Protein AF-A0A952X109-F1 (afdb_monomer)

Structure (mmCIF, N/CA/C/O backbone):
data_AF-A0A952X109-F1
#
_entry.id   AF-A0A952X109-F1
#
loop_
_atom_site.group_PDB
_atom_site.id
_atom_site.type_symbol
_atom_site.label_atom_id
_atom_site.label_alt_id
_atom_site.label_comp_id
_atom_site.label_asym_id
_atom_site.label_entity_id
_atom_site.label_seq_id
_atom_site.pdbx_PDB_ins_code
_atom_site.Cartn_x
_atom_site.Cartn_y
_atom_site.Cartn_z
_atom_site.occupancy
_atom_site.B_iso_or_equiv
_atom_site.auth_seq_id
_atom_site.auth_comp_id
_atom_site.auth_asym_id
_atom_site.auth_atom_id
_atom_site.pdbx_PDB_model_num
ATOM 1 N N . MET A 1 1 ? 11.911 -20.157 2.466 1.00 41.91 1 MET A N 1
ATOM 2 C CA . MET A 1 1 ? 10.733 -19.851 1.626 1.00 41.91 1 MET A CA 1
ATOM 3 C C . MET A 1 1 ? 9.488 -19.998 2.485 1.00 41.91 1 MET A C 1
ATOM 5 O O . MET A 1 1 ? 9.133 -21.118 2.827 1.00 41.91 1 MET A O 1
ATOM 9 N N . GLY A 1 2 ? 8.907 -18.881 2.930 1.00 52.59 2 GLY A N 1
ATOM 10 C CA . GLY A 1 2 ? 7.639 -18.888 3.667 1.00 52.59 2 GLY A CA 1
ATOM 11 C C . GLY A 1 2 ? 6.471 -19.169 2.719 1.00 52.59 2 GLY A C 1
ATOM 12 O O . GLY A 1 2 ? 6.525 -18.782 1.553 1.00 52.59 2 GLY A O 1
ATOM 13 N N . GLY A 1 3 ? 5.452 -19.884 3.197 1.00 67.94 3 GLY A N 1
ATOM 14 C CA . GLY A 1 3 ? 4.232 -20.146 2.429 1.00 67.94 3 GLY A CA 1
ATOM 15 C C . GLY A 1 3 ? 3.462 -18.865 2.084 1.00 67.94 3 GLY A C 1
ATOM 16 O O . GLY A 1 3 ? 3.725 -17.796 2.632 1.00 67.94 3 GLY A O 1
ATOM 17 N N . LEU A 1 4 ? 2.496 -18.970 1.166 1.00 84.31 4 LEU A N 1
ATOM 18 C CA . LEU A 1 4 ? 1.631 -17.843 0.816 1.00 84.31 4 LEU A CA 1
ATOM 19 C C . LEU A 1 4 ? 0.774 -17.416 2.014 1.00 84.31 4 LEU A C 1
ATOM 21 O O . LEU A 1 4 ? -0.037 -18.197 2.505 1.00 84.31 4 LEU A O 1
ATOM 25 N N . VAL A 1 5 ? 0.870 -16.137 2.375 1.00 91.62 5 VAL A N 1
ATOM 26 C CA . VAL A 1 5 ? -0.037 -15.491 3.332 1.00 91.62 5 VAL A CA 1
ATOM 27 C C . VAL A 1 5 ? -1.480 -15.567 2.827 1.00 91.62 5 VAL A C 1
ATOM 29 O O . VAL A 1 5 ? -1.770 -15.135 1.701 1.00 91.62 5 VAL A O 1
ATOM 32 N N . SER A 1 6 ? -2.361 -16.111 3.662 1.00 90.69 6 SER A N 1
ATOM 33 C CA . SER A 1 6 ? -3.763 -16.417 3.373 1.00 90.69 6 SER A CA 1
ATOM 34 C C . SER A 1 6 ? -4.687 -15.904 4.482 1.00 90.69 6 SER A C 1
ATOM 36 O O . SER A 1 6 ? -4.236 -15.470 5.539 1.00 90.69 6 SER A O 1
ATOM 38 N N . ALA A 1 7 ? -6.001 -15.914 4.239 1.00 92.44 7 ALA A N 1
ATOM 39 C CA . ALA A 1 7 ? -6.974 -15.499 5.248 1.00 92.44 7 ALA A CA 1
ATOM 40 C C . ALA A 1 7 ? -6.890 -16.380 6.511 1.00 92.44 7 ALA A C 1
ATOM 42 O O . ALA A 1 7 ? -6.756 -17.597 6.416 1.00 92.44 7 ALA A O 1
ATOM 43 N N . GLY A 1 8 ? -6.982 -15.754 7.684 1.00 94.25 8 GLY A N 1
ATOM 44 C CA . GLY A 1 8 ? -6.840 -16.384 9.000 1.00 94.25 8 GLY A CA 1
ATOM 45 C C . GLY A 1 8 ? -5.416 -16.367 9.567 1.00 94.25 8 GLY A C 1
ATOM 46 O O . GLY A 1 8 ? -5.260 -16.436 10.795 1.00 94.25 8 GLY A O 1
ATOM 47 N N . ASP A 1 9 ? -4.399 -16.216 8.711 1.00 96.12 9 ASP A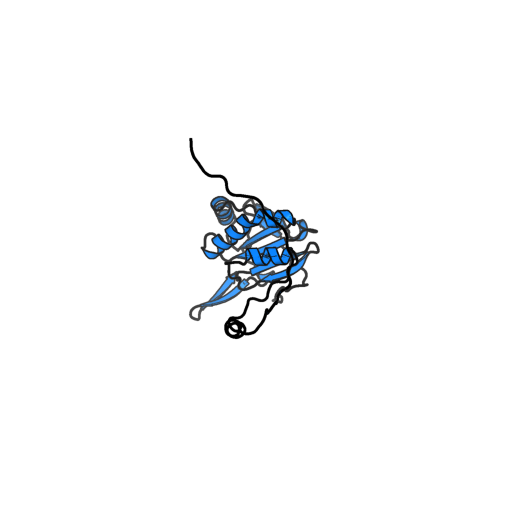 N 1
ATOM 48 C CA . ASP A 1 9 ? -2.996 -16.154 9.123 1.00 96.12 9 ASP A CA 1
ATOM 49 C C . ASP A 1 9 ? -2.705 -14.894 9.938 1.00 96.12 9 ASP A C 1
ATOM 51 O O . ASP A 1 9 ? -3.322 -13.840 9.756 1.00 96.12 9 ASP A O 1
ATOM 55 N N . LYS A 1 10 ? -1.698 -14.972 10.811 1.00 96.88 10 LYS A N 1
ATOM 56 C CA . LYS A 1 10 ? -1.122 -13.772 11.421 1.00 96.88 10 LYS A CA 1
ATOM 57 C C . LYS A 1 10 ? -0.423 -12.958 10.332 1.00 96.88 10 LYS A C 1
ATOM 59 O O . LYS A 1 10 ? 0.424 -13.491 9.617 1.00 96.88 10 LYS A O 1
ATOM 64 N N . ALA A 1 11 ? -0.747 -11.673 10.230 1.00 97.56 11 ALA A N 1
ATOM 65 C CA . ALA A 1 11 ? -0.108 -10.796 9.263 1.00 97.56 11 ALA A CA 1
ATOM 66 C C . ALA A 1 11 ? 1.401 -10.688 9.565 1.00 97.56 11 ALA A C 1
ATOM 68 O O . ALA A 1 11 ? 1.773 -10.424 10.718 1.00 97.56 11 ALA A O 1
ATOM 69 N N . PRO A 1 12 ? 2.289 -10.893 8.572 1.00 97.94 12 PRO A N 1
ATOM 70 C CA . PRO A 1 12 ? 3.716 -10.705 8.779 1.00 97.94 12 PRO A CA 1
ATOM 71 C C . PRO A 1 12 ? 4.020 -9.283 9.256 1.00 97.94 12 PRO A C 1
ATOM 73 O O . PRO A 1 12 ? 3.574 -8.296 8.663 1.00 97.94 12 PRO A O 1
ATOM 76 N N . ALA A 1 13 ? 4.790 -9.176 10.336 1.00 97.62 13 ALA A N 1
ATOM 77 C CA . ALA A 1 13 ? 5.193 -7.887 10.873 1.00 97.62 13 ALA A CA 1
ATOM 78 C C . ALA A 1 13 ? 6.141 -7.165 9.905 1.00 97.62 13 ALA A C 1
ATOM 80 O O . ALA A 1 13 ? 7.009 -7.781 9.282 1.00 97.62 13 ALA A O 1
ATOM 81 N N . PHE A 1 14 ? 6.005 -5.845 9.838 1.00 98.38 14 PHE A N 1
ATOM 82 C CA . PHE A 1 14 ? 6.926 -4.978 9.119 1.00 98.38 14 PHE A CA 1
ATOM 83 C C . PHE A 1 14 ? 7.121 -3.656 9.858 1.00 98.38 14 PHE A C 1
ATOM 85 O O . PHE A 1 14 ? 6.277 -3.233 10.656 1.00 98.38 14 PHE A O 1
ATOM 92 N N . ALA A 1 15 ? 8.250 -3.024 9.562 1.00 98.50 15 ALA A N 1
ATOM 93 C CA . ALA A 1 15 ? 8.576 -1.653 9.900 1.00 98.50 15 ALA A CA 1
ATOM 94 C C . ALA A 1 15 ? 9.266 -1.068 8.668 1.00 98.50 15 ALA A C 1
ATOM 96 O O . ALA A 1 15 ? 10.351 -1.525 8.323 1.00 98.50 15 ALA A O 1
ATOM 97 N N . LEU A 1 16 ? 8.616 -0.133 7.981 1.00 98.69 16 LEU A N 1
ATOM 98 C CA . LEU A 1 16 ? 9.137 0.443 6.743 1.00 98.69 16 LEU A CA 1
ATOM 99 C C . LEU A 1 16 ? 9.178 1.968 6.840 1.00 98.69 16 LEU A C 1
ATOM 101 O O . LEU A 1 16 ? 8.286 2.559 7.461 1.00 98.69 16 LEU A O 1
ATOM 105 N N . PRO A 1 17 ? 10.188 2.610 6.235 1.00 98.50 17 PRO A N 1
ATOM 106 C CA . PRO A 1 17 ? 10.227 4.055 6.142 1.00 98.50 17 PRO A CA 1
ATOM 107 C C . PRO A 1 17 ? 9.179 4.571 5.155 1.00 98.50 17 PRO A C 1
ATOM 109 O O . PRO A 1 17 ? 8.893 3.950 4.129 1.00 98.50 17 PRO A O 1
ATOM 112 N N . THR A 1 18 ? 8.624 5.737 5.457 1.00 97.81 18 THR A N 1
ATOM 113 C CA . THR A 1 18 ? 7.840 6.528 4.509 1.00 97.81 18 THR A CA 1
ATOM 114 C C . THR A 1 18 ? 8.756 7.475 3.722 1.00 97.81 18 THR A C 1
ATOM 116 O O . THR A 1 18 ? 9.975 7.509 3.911 1.00 97.81 18 THR A O 1
ATOM 119 N N . ALA A 1 19 ? 8.164 8.284 2.844 1.00 94.00 19 ALA A N 1
ATOM 120 C CA . ALA A 1 19 ? 8.882 9.284 2.062 1.00 94.00 19 ALA A CA 1
ATOM 121 C C . ALA A 1 19 ? 9.599 10.367 2.897 1.00 94.00 19 ALA A C 1
ATOM 123 O O . ALA A 1 19 ? 10.582 10.931 2.420 1.00 94.00 19 ALA A O 1
ATOM 124 N N . ASP A 1 20 ? 9.131 10.661 4.115 1.00 94.50 20 ASP A N 1
ATOM 125 C CA . ASP A 1 20 ? 9.744 11.657 5.010 1.00 94.50 20 ASP A CA 1
ATOM 126 C C . ASP A 1 20 ? 10.768 11.051 5.992 1.00 94.50 20 ASP A C 1
ATOM 128 O O . ASP A 1 20 ? 11.357 11.767 6.800 1.00 94.50 20 ASP A O 1
ATOM 132 N N . GLY A 1 21 ? 11.004 9.736 5.912 1.00 94.06 21 GLY A N 1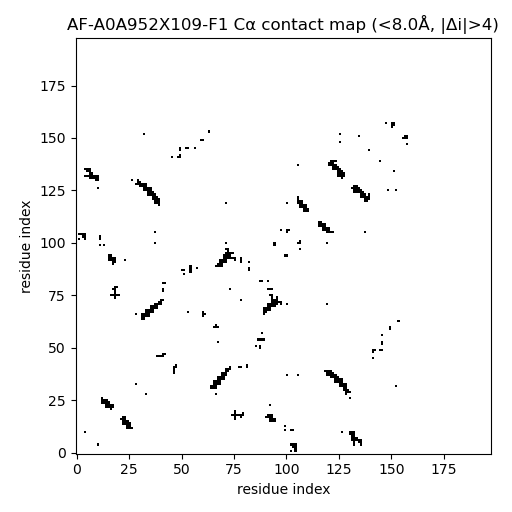
ATOM 133 C CA . GLY A 1 21 ? 11.920 9.006 6.788 1.00 94.06 21 GLY A CA 1
ATOM 134 C C . GLY A 1 21 ? 11.303 8.527 8.106 1.00 94.06 21 GLY A C 1
ATOM 135 O O . GLY A 1 21 ? 11.957 7.779 8.836 1.00 94.06 21 GLY A O 1
ATOM 136 N N . SER A 1 22 ? 10.051 8.883 8.414 1.00 97.19 22 SER A N 1
ATOM 137 C CA . SER A 1 22 ? 9.317 8.286 9.534 1.00 97.19 22 SER A CA 1
ATOM 138 C C . SER A 1 22 ? 9.125 6.785 9.324 1.00 97.19 22 SER A C 1
ATOM 140 O O . SER A 1 22 ? 8.962 6.312 8.199 1.00 97.19 22 SER A O 1
ATOM 142 N N . ILE A 1 23 ? 9.140 6.017 10.415 1.00 98.25 23 ILE A N 1
ATOM 143 C CA . ILE A 1 23 ? 8.946 4.565 10.372 1.00 98.25 23 ILE A CA 1
ATOM 144 C C . ILE A 1 23 ? 7.498 4.233 10.707 1.00 98.25 23 ILE A C 1
ATOM 146 O O . ILE A 1 23 ? 7.028 4.547 11.799 1.00 98.25 23 ILE A O 1
ATOM 150 N N . VAL A 1 24 ? 6.833 3.518 9.805 1.00 98.50 24 VAL A N 1
ATOM 151 C CA . VAL A 1 24 ? 5.504 2.945 10.030 1.00 98.50 24 VAL A CA 1
ATOM 152 C C . VAL A 1 24 ? 5.653 1.473 10.376 1.00 98.50 24 VAL A C 1
ATOM 154 O O . VAL A 1 24 ? 6.262 0.712 9.618 1.00 98.50 24 VAL A O 1
ATOM 157 N N . ARG A 1 25 ? 5.084 1.048 11.509 1.00 98.56 25 ARG A N 1
ATOM 158 C CA . ARG A 1 25 ? 5.056 -0.362 11.913 1.00 98.56 25 ARG A CA 1
ATOM 159 C C . ARG A 1 25 ? 3.627 -0.870 11.912 1.00 98.56 25 ARG A C 1
ATOM 161 O O . ARG A 1 25 ? 2.733 -0.206 12.421 1.00 98.56 25 ARG A O 1
ATOM 168 N N . LEU A 1 26 ? 3.414 -2.098 11.439 1.00 98.12 26 LEU A N 1
ATOM 169 C CA . LEU A 1 26 ? 2.069 -2.690 11.415 1.00 98.12 26 LEU A CA 1
ATOM 170 C C . LEU A 1 26 ? 1.398 -2.695 12.801 1.00 98.12 26 LEU A C 1
ATOM 172 O O . LEU A 1 26 ? 0.205 -2.443 12.924 1.00 98.12 26 LEU A O 1
ATOM 176 N N . LYS A 1 27 ? 2.183 -2.954 13.854 1.00 97.44 27 LYS A N 1
ATOM 177 C CA . LYS A 1 27 ? 1.696 -2.999 15.240 1.00 97.44 27 LYS A CA 1
ATOM 178 C C . LYS A 1 27 ? 1.150 -1.661 15.752 1.00 97.44 27 LYS A C 1
ATOM 180 O O . LYS A 1 27 ? 0.392 -1.668 16.714 1.00 97.44 27 LYS A O 1
ATOM 185 N N . ASP A 1 28 ? 1.529 -0.545 15.128 1.00 97.00 28 ASP A N 1
ATOM 186 C CA . ASP A 1 28 ? 1.093 0.791 15.543 1.00 97.00 28 ASP A CA 1
ATOM 187 C C . ASP A 1 28 ? -0.399 1.018 15.205 1.00 97.00 28 ASP A C 1
ATOM 189 O O . ASP A 1 28 ? -1.015 1.957 15.701 1.00 97.00 28 ASP A O 1
ATOM 193 N N . PHE A 1 29 ? -1.005 0.119 14.417 1.00 96.44 29 PHE A N 1
ATOM 194 C CA . PHE A 1 29 ? -2.423 0.124 14.045 1.00 96.44 29 PHE A CA 1
ATOM 195 C C . PHE A 1 29 ? -3.252 -0.961 14.753 1.00 96.44 29 PHE A C 1
ATOM 197 O O . PHE A 1 29 ? -4.327 -1.325 14.278 1.00 96.44 29 PHE A O 1
ATOM 204 N N . ALA A 1 30 ? -2.769 -1.510 15.872 1.00 93.94 30 ALA A N 1
ATOM 205 C CA . ALA A 1 30 ? -3.527 -2.495 16.644 1.00 93.94 30 ALA A CA 1
ATOM 206 C C . ALA A 1 30 ? -4.936 -1.972 16.992 1.00 93.94 30 ALA A C 1
ATOM 208 O O . ALA A 1 30 ? -5.106 -0.822 17.390 1.00 93.94 30 ALA A O 1
ATOM 209 N N . GLY A 1 31 ? -5.948 -2.826 16.828 1.00 94.75 31 GLY A N 1
ATOM 210 C CA . GLY A 1 31 ? -7.357 -2.468 17.010 1.00 94.75 31 GLY A CA 1
ATOM 211 C C . GLY A 1 31 ? -8.042 -1.856 15.782 1.00 94.75 31 GLY A C 1
ATOM 212 O O . GLY A 1 31 ? -9.262 -1.725 15.801 1.00 94.75 31 GLY A O 1
ATOM 213 N N . ARG A 1 32 ? -7.309 -1.544 14.702 1.00 96.44 32 ARG A N 1
ATOM 214 C CA . ARG A 1 32 ? -7.849 -0.919 13.482 1.00 96.44 32 ARG A CA 1
ATOM 215 C C . ARG A 1 32 ? -7.653 -1.823 12.261 1.00 96.44 32 ARG A C 1
ATOM 217 O O . ARG A 1 32 ? -6.624 -2.495 12.173 1.00 96.44 32 ARG A O 1
ATOM 224 N N . PRO A 1 33 ? -8.587 -1.851 11.294 1.00 97.44 33 PRO A N 1
ATOM 225 C CA . PRO A 1 33 ? -8.350 -2.532 10.029 1.00 97.44 33 PRO A CA 1
ATOM 226 C C . PRO A 1 33 ? -7.248 -1.834 9.220 1.00 97.44 33 PRO A C 1
ATOM 228 O O . PRO A 1 33 ? -7.240 -0.610 9.096 1.00 97.44 33 PRO A O 1
ATOM 231 N N . VAL A 1 34 ? -6.348 -2.603 8.607 1.00 98.56 34 VAL A N 1
ATOM 232 C CA . VAL A 1 34 ? -5.272 -2.075 7.755 1.00 98.56 34 VAL A CA 1
ATOM 233 C C . VAL A 1 34 ? -5.322 -2.731 6.382 1.00 98.56 34 VAL A C 1
ATOM 235 O O . VAL A 1 34 ? -5.230 -3.949 6.249 1.00 98.56 34 VAL A O 1
ATOM 238 N N . VAL A 1 35 ? -5.432 -1.920 5.337 1.00 98.75 35 VAL A N 1
ATOM 239 C CA . VAL A 1 35 ? -5.265 -2.327 3.944 1.00 98.75 35 VAL A CA 1
ATOM 240 C C . VAL A 1 35 ? -3.810 -2.122 3.552 1.00 98.75 35 VAL A C 1
ATOM 242 O O . VAL A 1 35 ? -3.341 -0.991 3.464 1.00 98.75 35 VAL A O 1
ATOM 245 N N . VAL A 1 36 ? -3.111 -3.211 3.256 1.00 98.75 36 VAL A N 1
ATOM 246 C CA . VAL A 1 36 ? -1.758 -3.184 2.693 1.00 98.75 36 VAL A CA 1
ATOM 247 C C . VAL A 1 36 ? -1.844 -3.587 1.232 1.00 98.75 36 VAL A C 1
ATOM 249 O O . VAL A 1 36 ? -2.219 -4.721 0.928 1.00 98.75 36 VAL A O 1
ATOM 252 N N . TYR A 1 37 ? -1.500 -2.690 0.308 1.00 98.75 37 TYR A N 1
ATOM 253 C CA . TYR A 1 37 ? -1.439 -3.027 -1.113 1.00 98.75 37 TYR A CA 1
ATOM 254 C C . TYR A 1 37 ? -0.024 -2.881 -1.669 1.00 98.75 37 TYR A C 1
ATOM 256 O O . TYR A 1 37 ? 0.616 -1.839 -1.559 1.00 98.75 37 TYR A O 1
ATOM 264 N N . PHE A 1 38 ? 0.444 -3.948 -2.311 1.00 98.75 38 PHE A N 1
ATOM 265 C CA . PHE A 1 38 ? 1.715 -3.980 -3.018 1.00 98.75 38 PHE A CA 1
ATOM 266 C C . PHE A 1 38 ? 1.484 -3.611 -4.476 1.00 98.75 38 PHE A C 1
ATOM 268 O O . PHE A 1 38 ? 0.605 -4.181 -5.139 1.00 98.75 38 PHE A O 1
ATOM 275 N N . TYR A 1 39 ? 2.280 -2.680 -4.993 1.00 98.56 39 TYR A N 1
ATOM 276 C CA . TYR A 1 39 ? 2.206 -2.256 -6.386 1.00 98.56 39 TYR A CA 1
ATOM 277 C C . TYR A 1 39 ? 3.600 -2.187 -7.029 1.00 98.56 39 TYR A C 1
ATOM 279 O O . TYR A 1 39 ? 4.579 -1.942 -6.334 1.00 98.56 39 TYR A O 1
ATOM 287 N N . PRO A 1 40 ? 3.728 -2.434 -8.351 1.00 97.25 40 PRO A N 1
ATOM 288 C CA . PRO A 1 40 ? 5.054 -2.614 -8.942 1.00 97.25 40 PRO A CA 1
ATOM 289 C C . PRO A 1 40 ? 5.934 -1.380 -9.065 1.00 97.25 40 PRO A C 1
ATOM 291 O O . PRO A 1 40 ? 7.149 -1.526 -8.986 1.00 97.25 40 PRO A O 1
ATOM 294 N N . LYS A 1 41 ? 5.340 -0.228 -9.394 1.00 98.00 41 LYS A N 1
ATOM 295 C CA . LYS A 1 41 ? 6.103 0.982 -9.704 1.00 98.00 41 LYS A CA 1
ATOM 296 C C . LYS A 1 41 ? 5.257 2.251 -9.699 1.00 98.00 41 LYS A C 1
ATOM 298 O O . LYS A 1 41 ? 4.204 2.277 -10.352 1.00 98.00 41 LYS A O 1
ATOM 303 N N . ASP A 1 42 ? 5.756 3.298 -9.061 1.00 98.44 42 ASP A N 1
ATOM 304 C CA . ASP A 1 42 ? 5.229 4.662 -9.096 1.00 98.44 42 ASP A CA 1
ATOM 305 C C . ASP A 1 42 ? 5.043 5.183 -10.528 1.00 98.44 42 ASP A C 1
ATOM 307 O O . ASP A 1 42 ? 5.759 4.815 -11.463 1.00 98.44 42 ASP A O 1
ATOM 311 N N . ASN A 1 43 ? 4.084 6.097 -10.706 1.00 96.88 43 ASN A N 1
ATOM 312 C CA . ASN A 1 43 ? 3.827 6.814 -11.964 1.00 96.88 43 ASN A CA 1
ATOM 313 C C . ASN A 1 43 ? 3.508 5.935 -13.197 1.00 96.88 43 ASN A C 1
ATOM 315 O O . ASN A 1 43 ? 3.456 6.447 -14.316 1.00 96.88 43 ASN A O 1
ATOM 319 N N . THR A 1 44 ? 3.247 4.637 -13.027 1.00 97.50 44 THR A N 1
ATOM 320 C CA . THR A 1 44 ? 2.753 3.767 -14.107 1.00 97.50 44 THR A CA 1
ATOM 321 C C . THR A 1 44 ? 1.226 3.754 -14.139 1.00 97.50 44 THR A C 1
ATOM 323 O O . THR A 1 44 ? 0.589 3.804 -13.092 1.00 97.50 44 THR A O 1
ATOM 326 N N . SER A 1 45 ? 0.616 3.653 -15.326 1.00 97.56 45 SER A N 1
ATOM 327 C CA . SER A 1 45 ? -0.837 3.833 -15.518 1.00 97.56 45 SER A CA 1
ATOM 328 C C . SER A 1 45 ? -1.703 3.021 -14.547 1.00 97.56 45 SER A C 1
ATOM 330 O O . SER A 1 45 ? -2.589 3.572 -13.901 1.00 97.56 45 SER A O 1
ATOM 332 N N . GLY A 1 46 ? -1.413 1.728 -14.380 1.00 97.00 46 GLY A N 1
ATOM 333 C CA . GLY A 1 46 ? -2.152 0.868 -13.454 1.00 97.00 46 GLY A CA 1
ATOM 334 C C . GLY A 1 46 ? -1.938 1.215 -11.976 1.00 97.00 46 GLY A C 1
ATOM 335 O O . GLY A 1 46 ? -2.882 1.151 -11.196 1.00 97.00 46 GLY A O 1
ATOM 336 N N . CYS A 1 47 ? -0.720 1.584 -11.567 1.00 97.56 47 CYS A N 1
ATOM 337 C CA . CYS A 1 47 ? -0.447 1.979 -10.179 1.00 97.56 47 CYS A CA 1
ATOM 338 C C . CYS A 1 47 ? -1.053 3.342 -9.852 1.00 97.56 47 CYS A C 1
ATOM 340 O O . CYS A 1 47 ? -1.659 3.489 -8.798 1.00 97.56 47 CYS A O 1
ATOM 342 N N . THR A 1 48 ? -0.959 4.294 -10.781 1.00 98.50 48 THR A N 1
ATOM 343 C CA . THR A 1 48 ? -1.615 5.599 -10.683 1.00 98.50 48 THR A CA 1
ATOM 344 C C . THR A 1 48 ? -3.120 5.440 -10.540 1.00 98.50 48 THR A C 1
ATOM 346 O O . THR A 1 48 ? -3.692 6.006 -9.616 1.00 98.50 48 THR A O 1
ATOM 349 N N . GLN A 1 49 ? -3.758 4.625 -11.390 1.00 98.56 49 GLN A N 1
ATOM 350 C CA . GLN A 1 49 ? -5.195 4.381 -11.276 1.00 98.56 49 GLN A CA 1
ATOM 351 C C . GLN A 1 49 ? -5.550 3.777 -9.913 1.00 98.56 49 GLN A C 1
ATOM 353 O O . GLN A 1 49 ? -6.438 4.288 -9.246 1.00 98.56 49 GLN A O 1
ATOM 358 N N . GLN A 1 50 ? -4.823 2.750 -9.457 1.00 98.38 50 GLN A N 1
ATOM 359 C CA . GLN A 1 50 ? -5.098 2.122 -8.160 1.00 98.38 50 GLN A CA 1
ATOM 360 C C . GLN A 1 50 ? -4.945 3.109 -6.992 1.00 98.38 50 GLN A C 1
ATOM 362 O O . GLN A 1 50 ? -5.776 3.117 -6.087 1.00 98.38 50 GLN A O 1
ATOM 367 N N . ALA A 1 51 ? -3.896 3.933 -7.000 1.00 98.56 51 ALA A N 1
ATOM 368 C CA . ALA A 1 51 ? -3.654 4.920 -5.953 1.00 98.56 51 ALA A CA 1
ATOM 369 C C . ALA A 1 51 ? -4.733 6.017 -5.940 1.00 98.56 51 ALA A C 1
ATOM 371 O O . ALA A 1 51 ? -5.230 6.370 -4.871 1.00 98.56 51 ALA A O 1
ATOM 372 N N . CYS A 1 52 ? -5.139 6.510 -7.115 1.00 98.69 52 CYS A N 1
ATOM 373 C CA . CYS A 1 52 ? -6.244 7.461 -7.248 1.00 98.69 52 CYS A CA 1
ATOM 374 C C . CYS A 1 52 ? -7.578 6.854 -6.793 1.00 98.69 52 CYS A C 1
ATOM 376 O O . CYS A 1 52 ? -8.307 7.510 -6.059 1.00 98.69 52 CYS A O 1
ATOM 378 N N . ASP A 1 53 ? -7.865 5.594 -7.134 1.00 98.69 53 ASP A N 1
ATOM 379 C CA . ASP A 1 53 ? -9.080 4.909 -6.678 1.00 98.69 53 ASP A CA 1
ATOM 380 C C . ASP A 1 53 ? -9.126 4.830 -5.141 1.00 98.69 53 ASP A C 1
ATOM 382 O O . ASP A 1 53 ? -10.171 5.065 -4.536 1.00 98.69 53 ASP A O 1
ATOM 386 N N . PHE A 1 54 ? -7.991 4.540 -4.486 1.00 98.69 54 PHE A N 1
ATOM 387 C CA . PHE A 1 54 ? -7.891 4.568 -3.021 1.00 98.69 54 PHE A CA 1
ATOM 388 C C . PHE A 1 54 ? -8.059 5.977 -2.449 1.00 98.69 54 PHE A C 1
ATOM 390 O O . PHE A 1 54 ? -8.734 6.129 -1.433 1.00 98.69 54 PHE A O 1
ATOM 397 N N . ARG A 1 55 ? -7.483 7.004 -3.089 1.00 98.62 55 ARG A N 1
ATOM 398 C CA . ARG A 1 55 ? -7.654 8.411 -2.688 1.00 98.62 55 ARG A CA 1
ATOM 399 C C . ARG A 1 55 ? -9.124 8.806 -2.739 1.00 98.62 55 ARG A C 1
ATOM 401 O O . ARG A 1 55 ? -9.644 9.335 -1.764 1.00 98.62 55 ARG A O 1
ATOM 408 N N . ASP A 1 56 ? -9.792 8.533 -3.852 1.00 98.56 56 ASP A N 1
ATOM 409 C CA . ASP A 1 56 ? -11.186 8.930 -4.072 1.00 98.56 56 ASP A CA 1
ATOM 410 C C . ASP A 1 56 ? -12.132 8.179 -3.116 1.00 98.56 56 ASP A C 1
ATOM 412 O O . ASP A 1 56 ? -13.178 8.685 -2.713 1.00 98.56 56 ASP A O 1
ATOM 416 N N . ALA A 1 57 ? -11.729 6.980 -2.692 1.00 98.12 57 ALA A N 1
ATOM 417 C CA . ALA A 1 57 ? -12.407 6.180 -1.684 1.00 98.12 57 ALA A CA 1
ATOM 418 C C . ALA A 1 57 ? -12.015 6.509 -0.230 1.00 98.12 57 ALA A C 1
ATOM 420 O O . ALA A 1 57 ? -12.651 5.974 0.680 1.00 98.12 57 ALA A O 1
ATOM 421 N N . ALA A 1 58 ? -11.010 7.358 0.019 1.00 97.75 58 ALA A N 1
ATOM 422 C CA . ALA A 1 58 ? -10.441 7.583 1.350 1.00 97.75 58 ALA A CA 1
ATOM 423 C C . ALA A 1 58 ? -11.476 7.962 2.428 1.00 97.75 58 ALA A C 1
ATOM 425 O O . ALA A 1 58 ? -11.410 7.372 3.509 1.00 97.75 58 ALA A O 1
ATOM 426 N N . PRO A 1 59 ? -12.490 8.819 2.162 1.00 97.75 59 PRO A N 1
ATOM 427 C CA . PRO A 1 59 ? -13.537 9.100 3.148 1.00 97.75 59 PRO A CA 1
ATOM 428 C C . PRO A 1 59 ? -14.274 7.836 3.615 1.00 97.75 59 PRO A C 1
ATOM 430 O O . PRO A 1 59 ? -14.546 7.665 4.795 1.00 97.75 59 PRO A O 1
ATOM 433 N N . ARG A 1 60 ? -14.512 6.881 2.707 1.00 97.31 60 ARG A N 1
ATOM 434 C CA . ARG A 1 60 ? -15.236 5.635 3.009 1.00 97.31 60 ARG A CA 1
ATOM 435 C C . ARG A 1 60 ? -14.408 4.643 3.822 1.00 97.31 60 ARG A C 1
ATOM 437 O O . ARG A 1 60 ? -14.997 3.774 4.459 1.00 97.31 60 ARG A O 1
ATOM 444 N N . PHE A 1 61 ? -13.078 4.723 3.742 1.00 97.38 61 PHE A N 1
ATOM 445 C CA . PHE A 1 61 ? -12.179 3.979 4.626 1.00 97.38 61 PHE A CA 1
ATOM 446 C C . PHE A 1 61 ? -12.111 4.646 6.004 1.00 97.38 61 PHE A C 1
ATOM 448 O O . PHE A 1 61 ? -12.163 3.944 7.010 1.00 97.38 61 PHE A O 1
ATOM 455 N N . ALA A 1 62 ? -12.085 5.981 6.055 1.00 95.81 62 ALA A N 1
ATOM 456 C CA . ALA A 1 62 ? -12.115 6.734 7.306 1.00 95.81 62 ALA A CA 1
ATOM 457 C C . ALA A 1 62 ? -13.403 6.484 8.115 1.00 95.81 62 ALA A C 1
ATOM 459 O O . ALA A 1 62 ? -13.319 6.297 9.325 1.00 95.81 62 ALA A O 1
ATOM 460 N N . ASP A 1 63 ? -14.565 6.371 7.456 1.00 96.56 63 ASP A N 1
ATOM 461 C CA . ASP A 1 63 ? -15.858 6.050 8.095 1.00 96.56 63 ASP A CA 1
ATOM 462 C C . ASP A 1 63 ? -15.851 4.739 8.906 1.00 96.56 63 ASP A C 1
ATOM 464 O O . ASP A 1 63 ? -16.685 4.544 9.788 1.00 96.56 63 ASP A O 1
ATOM 468 N N . ILE A 1 64 ? -14.945 3.814 8.579 1.00 95.56 64 ILE A N 1
ATOM 469 C CA . ILE A 1 64 ? -14.793 2.510 9.243 1.00 95.56 64 ILE A CA 1
ATOM 470 C C . ILE A 1 64 ? -13.438 2.377 9.952 1.00 95.56 64 ILE A C 1
ATOM 472 O O . ILE A 1 64 ? -13.000 1.267 10.247 1.00 95.56 64 ILE A O 1
ATOM 476 N N . ASP A 1 65 ? -12.765 3.508 10.173 1.00 96.06 65 ASP A N 1
ATOM 477 C CA . ASP A 1 65 ? -11.447 3.627 10.797 1.00 96.06 65 ASP A CA 1
ATOM 478 C C . ASP A 1 65 ? -10.356 2.726 10.177 1.00 96.06 65 ASP A C 1
ATOM 480 O O . ASP A 1 65 ? -9.427 2.266 10.844 1.00 96.06 65 ASP A O 1
ATOM 484 N N . ALA A 1 66 ? -10.462 2.463 8.871 1.00 97.62 66 ALA A N 1
ATOM 485 C CA . ALA A 1 66 ? -9.506 1.643 8.142 1.00 97.62 66 ALA A CA 1
ATOM 486 C C . ALA A 1 66 ? -8.327 2.480 7.626 1.00 97.62 66 ALA A C 1
ATOM 488 O O . ALA A 1 66 ? -8.499 3.522 6.991 1.00 97.62 66 ALA A O 1
ATOM 489 N N . VAL A 1 67 ? -7.113 1.976 7.838 1.00 98.19 67 VAL A N 1
ATOM 490 C CA . VAL A 1 67 ? -5.866 2.575 7.347 1.00 98.19 67 VAL A CA 1
ATOM 491 C C . VAL A 1 67 ? -5.513 1.983 5.987 1.00 98.19 67 VAL A C 1
ATOM 493 O O . VAL A 1 67 ? -5.623 0.777 5.795 1.00 98.19 67 VAL A O 1
ATOM 496 N N . VAL A 1 68 ? -5.045 2.803 5.046 1.00 98.62 68 VAL A N 1
ATOM 497 C CA . VAL A 1 68 ? -4.538 2.344 3.743 1.00 98.62 68 VAL A CA 1
ATOM 498 C C . VAL A 1 68 ? -3.038 2.609 3.662 1.00 98.62 68 VAL A C 1
ATOM 500 O O . VAL A 1 68 ? -2.595 3.718 3.940 1.00 98.62 68 VAL A O 1
ATOM 503 N N . LEU A 1 69 ? -2.260 1.600 3.269 1.00 98.81 69 LEU A N 1
ATOM 504 C CA . LEU A 1 69 ? -0.810 1.669 3.091 1.00 98.81 69 LEU A CA 1
ATOM 505 C C . LEU A 1 69 ? -0.433 1.089 1.725 1.00 98.81 69 LEU A C 1
ATOM 507 O O . LEU A 1 69 ? -0.749 -0.066 1.420 1.00 98.81 69 LEU A O 1
ATOM 511 N N . GLY A 1 70 ? 0.251 1.888 0.907 1.00 98.75 70 GLY A N 1
ATOM 512 C CA . GLY A 1 70 ? 0.858 1.418 -0.339 1.00 98.75 70 GLY A CA 1
ATOM 513 C C . GLY A 1 70 ? 2.311 1.020 -0.116 1.00 98.75 70 GLY A C 1
ATOM 514 O O . GLY A 1 70 ? 3.037 1.755 0.541 1.00 98.75 70 GLY A O 1
ATOM 515 N N . ILE A 1 71 ? 2.750 -0.107 -0.674 1.00 98.88 71 ILE A N 1
ATOM 516 C CA . ILE A 1 71 ? 4.133 -0.591 -0.547 1.00 98.88 71 ILE A CA 1
ATOM 517 C C . ILE A 1 71 ? 4.712 -0.911 -1.927 1.00 98.88 71 ILE A C 1
ATOM 519 O O . ILE A 1 71 ? 4.074 -1.597 -2.735 1.00 98.88 71 ILE A O 1
ATOM 523 N N . SER A 1 72 ? 5.927 -0.434 -2.192 1.00 98.69 72 SER A N 1
ATOM 524 C CA . SER A 1 72 ? 6.699 -0.760 -3.396 1.00 98.69 72 SER A CA 1
ATOM 525 C C . SER A 1 72 ? 8.209 -0.593 -3.136 1.00 98.69 72 SER A C 1
ATOM 527 O O . SER A 1 72 ? 8.574 -0.007 -2.115 1.00 98.69 72 SER A O 1
ATOM 529 N N . PRO A 1 73 ? 9.089 -1.042 -4.049 1.00 98.19 73 PRO A N 1
ATOM 530 C CA . PRO A 1 73 ? 10.531 -0.834 -3.921 1.00 98.19 73 PRO A CA 1
ATOM 531 C C . PRO A 1 73 ? 11.005 0.555 -4.388 1.00 98.19 73 PRO A C 1
ATOM 533 O O . PRO A 1 73 ? 12.208 0.812 -4.403 1.00 98.19 73 PRO A O 1
ATOM 536 N N . ASP A 1 74 ? 10.104 1.449 -4.820 1.00 98.50 74 ASP A N 1
ATOM 537 C CA . ASP A 1 74 ? 10.492 2.801 -5.229 1.00 98.50 74 ASP A CA 1
ATOM 538 C C . ASP A 1 74 ? 11.043 3.619 -4.047 1.00 98.50 74 ASP A C 1
ATOM 540 O O . ASP A 1 74 ? 10.695 3.422 -2.885 1.00 98.50 74 ASP A O 1
ATOM 544 N N . SER A 1 75 ? 11.928 4.570 -4.348 1.00 98.50 75 SER A N 1
ATOM 545 C CA . SER A 1 75 ? 12.606 5.371 -3.326 1.00 98.50 75 SER A CA 1
ATOM 546 C C . SER A 1 75 ? 11.681 6.382 -2.639 1.00 98.50 75 SER A C 1
ATOM 548 O O . SER A 1 75 ? 10.693 6.845 -3.213 1.00 98.50 75 SER A O 1
ATOM 550 N N . ALA A 1 76 ? 12.084 6.847 -1.452 1.00 98.38 76 ALA A N 1
ATOM 551 C CA . ALA A 1 76 ? 11.396 7.909 -0.713 1.00 98.38 76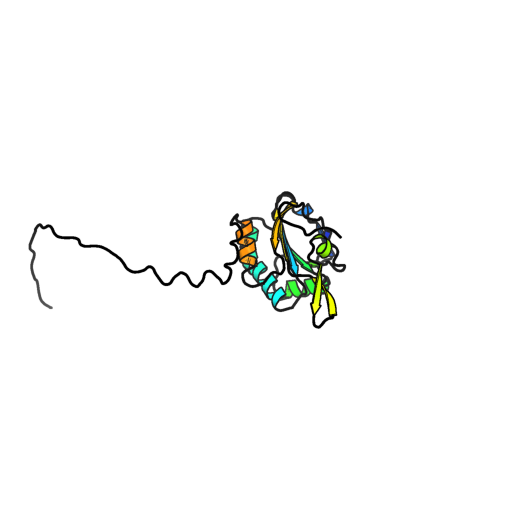 ALA A CA 1
ATOM 552 C C . ALA A 1 76 ? 11.129 9.167 -1.567 1.00 98.38 76 ALA A C 1
ATOM 554 O O . ALA A 1 76 ? 10.037 9.732 -1.529 1.00 98.38 76 ALA A O 1
ATOM 555 N N . SER A 1 77 ? 12.091 9.576 -2.408 1.00 98.38 77 SER A N 1
ATOM 556 C CA . SER A 1 77 ? 11.919 10.723 -3.315 1.00 98.38 77 SER A CA 1
ATOM 557 C C . SER A 1 77 ? 10.861 10.470 -4.393 1.00 98.38 77 SER A C 1
ATOM 559 O O . SER A 1 77 ? 10.119 11.388 -4.750 1.00 98.38 77 SER A O 1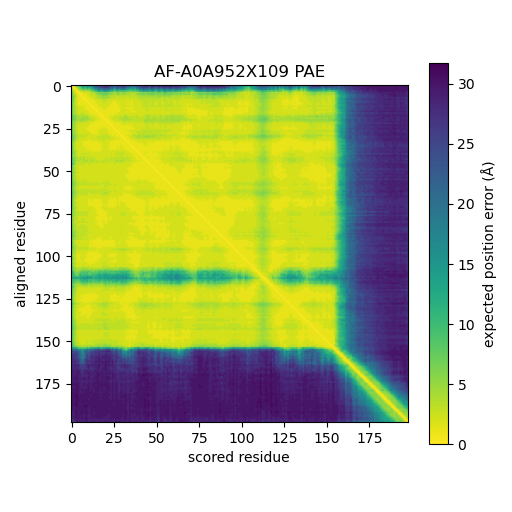
ATOM 561 N N . SER A 1 78 ? 10.777 9.240 -4.914 1.00 98.62 78 SER A N 1
ATOM 562 C CA . SER A 1 78 ? 9.728 8.856 -5.862 1.00 98.62 78 SER A CA 1
ATOM 563 C C . SER A 1 78 ? 8.357 8.919 -5.195 1.00 98.62 78 SER A C 1
ATOM 565 O O . SER A 1 78 ? 7.468 9.602 -5.708 1.00 98.62 78 SER A O 1
ATOM 567 N N . HIS A 1 79 ? 8.228 8.327 -4.005 1.00 98.69 79 HIS A N 1
ATOM 568 C CA . HIS A 1 79 ? 6.996 8.344 -3.220 1.00 98.69 79 HIS A CA 1
ATOM 569 C C . HIS A 1 79 ? 6.537 9.755 -2.864 1.00 98.69 79 HIS A C 1
ATOM 571 O O . HIS A 1 79 ? 5.368 10.071 -3.077 1.00 98.69 79 HIS A O 1
ATOM 577 N N . ALA A 1 80 ? 7.441 10.634 -2.414 1.00 98.50 80 ALA A N 1
ATOM 578 C CA . ALA A 1 80 ? 7.118 12.034 -2.135 1.00 98.50 80 ALA A CA 1
ATOM 579 C C . ALA A 1 80 ? 6.520 12.730 -3.368 1.00 98.50 80 ALA A C 1
ATOM 581 O O . ALA A 1 80 ? 5.469 13.368 -3.290 1.00 98.50 80 ALA A O 1
ATOM 582 N N . LYS A 1 81 ? 7.160 12.567 -4.533 1.00 98.56 81 LYS A N 1
ATOM 583 C CA . LYS A 1 81 ? 6.696 13.162 -5.795 1.00 98.56 81 LYS A CA 1
ATOM 584 C C . LYS A 1 81 ? 5.372 12.561 -6.255 1.00 98.56 81 LYS A C 1
ATOM 586 O O . LYS A 1 81 ? 4.509 13.298 -6.720 1.00 98.56 81 LYS A O 1
ATOM 591 N N . PHE A 1 82 ? 5.208 11.244 -6.149 1.00 98.62 82 PHE A N 1
ATOM 592 C CA . PHE A 1 82 ? 3.997 10.542 -6.567 1.00 98.62 82 PHE A CA 1
ATOM 593 C C . PHE A 1 82 ? 2.801 10.918 -5.682 1.00 98.62 82 PHE A C 1
ATOM 595 O O . PHE A 1 82 ? 1.758 11.314 -6.204 1.00 98.62 82 PHE A O 1
ATOM 602 N N . ALA A 1 83 ? 2.981 10.907 -4.359 1.00 98.44 83 ALA A N 1
ATOM 603 C CA . ALA A 1 83 ? 1.965 11.327 -3.401 1.00 98.44 83 ALA A CA 1
ATOM 604 C C . ALA A 1 83 ? 1.552 12.789 -3.606 1.00 98.44 83 ALA A C 1
ATOM 606 O O . ALA A 1 83 ? 0.358 13.070 -3.708 1.00 98.44 83 ALA A O 1
ATOM 607 N N . ALA A 1 84 ? 2.517 13.704 -3.756 1.00 98.38 84 ALA A N 1
ATOM 608 C CA . ALA A 1 84 ? 2.238 15.117 -4.007 1.00 98.38 84 ALA A CA 1
ATOM 609 C C . ALA A 1 84 ? 1.519 15.339 -5.348 1.00 98.38 84 ALA A C 1
ATOM 611 O O . ALA A 1 84 ? 0.530 16.065 -5.412 1.00 98.38 84 ALA A O 1
ATOM 612 N N . LYS A 1 85 ? 1.975 14.678 -6.419 1.00 98.56 85 LYS A N 1
ATOM 613 C CA . LYS A 1 85 ? 1.409 14.820 -7.769 1.00 98.56 85 LYS A CA 1
ATOM 614 C C . LYS A 1 85 ? -0.055 14.392 -7.853 1.00 98.56 85 LYS A C 1
ATOM 616 O O . LYS A 1 85 ? -0.811 14.989 -8.613 1.00 98.56 85 LYS A O 1
ATOM 621 N N . PHE A 1 86 ? -0.444 13.352 -7.116 1.00 98.50 86 PHE A N 1
ATOM 622 C CA . PHE A 1 86 ? -1.801 12.800 -7.167 1.00 98.50 86 PHE A CA 1
ATOM 623 C C . PHE A 1 86 ? -2.650 13.122 -5.932 1.00 98.50 86 PHE A C 1
ATOM 625 O O . PHE A 1 86 ? -3.807 12.704 -5.885 1.00 98.50 86 PHE A O 1
ATOM 632 N N . GLY A 1 87 ? -2.119 13.880 -4.968 1.00 98.25 87 GLY A N 1
ATOM 633 C CA . GLY A 1 87 ? -2.826 14.258 -3.743 1.00 98.25 87 GLY A CA 1
ATOM 634 C C . GLY A 1 87 ? -3.236 13.044 -2.911 1.00 98.25 87 GLY A C 1
ATOM 635 O O . GLY A 1 87 ? -4.396 12.931 -2.522 1.00 98.25 87 GLY A O 1
ATOM 636 N N . LEU A 1 88 ? -2.320 12.091 -2.712 1.00 98.38 88 LEU A N 1
ATOM 637 C CA . LEU A 1 88 ? -2.620 10.852 -1.990 1.00 98.38 88 LEU A CA 1
ATOM 638 C C . LEU A 1 88 ? -2.717 11.128 -0.473 1.00 98.38 88 LEU A C 1
ATOM 640 O O . LEU A 1 88 ? -1.742 11.598 0.108 1.00 98.38 88 LEU A O 1
ATOM 644 N N . PRO A 1 89 ? -3.850 10.818 0.191 1.00 97.56 89 PRO A N 1
ATOM 645 C CA . PRO A 1 89 ? -4.087 11.131 1.603 1.00 97.56 89 PRO A CA 1
ATOM 646 C C . PRO A 1 89 ? -3.582 10.025 2.543 1.00 97.56 89 PRO A C 1
ATOM 648 O O . PRO A 1 89 ? -3.963 9.970 3.708 1.00 97.56 89 PRO A O 1
ATOM 651 N N . PHE A 1 90 ? -2.777 9.099 2.025 1.00 97.81 90 PHE A N 1
ATOM 652 C CA . PHE A 1 90 ? -2.288 7.923 2.731 1.00 97.81 90 PHE A CA 1
ATOM 653 C C . PHE A 1 90 ? -0.791 7.732 2.489 1.00 97.81 90 PHE A C 1
ATOM 655 O O . PHE A 1 90 ? -0.216 8.281 1.547 1.00 97.81 90 PHE A O 1
ATOM 662 N N . GLN A 1 91 ? -0.156 6.932 3.343 1.00 97.88 91 GLN A N 1
ATOM 663 C CA . GLN A 1 91 ? 1.288 6.733 3.314 1.00 97.88 91 GLN A CA 1
ATOM 664 C C . GLN A 1 91 ? 1.702 5.693 2.265 1.00 97.88 91 GLN A C 1
ATOM 666 O O . GLN A 1 91 ? 1.063 4.649 2.094 1.00 97.88 91 GLN A O 1
ATOM 671 N N . LEU A 1 92 ? 2.812 5.987 1.589 1.00 98.69 92 LEU A N 1
ATOM 672 C CA . LEU A 1 92 ? 3.552 5.048 0.753 1.00 98.69 92 LEU A CA 1
ATOM 673 C C . LEU A 1 92 ? 4.830 4.650 1.490 1.00 98.69 92 LEU A C 1
ATOM 675 O O . LEU A 1 92 ? 5.552 5.522 1.983 1.00 98.69 92 LEU A O 1
ATOM 679 N N . LEU A 1 93 ? 5.082 3.349 1.585 1.00 98.81 93 LEU A N 1
ATOM 680 C CA . LEU A 1 93 ? 6.191 2.774 2.333 1.00 98.81 93 LEU A CA 1
ATOM 681 C C . LEU A 1 93 ? 7.234 2.202 1.376 1.00 98.81 93 LEU A C 1
ATOM 683 O O . LEU A 1 93 ? 6.898 1.476 0.437 1.00 98.81 93 LEU A O 1
ATOM 687 N N . VAL A 1 94 ? 8.494 2.513 1.663 1.00 98.75 94 VAL A N 1
ATOM 688 C CA . VAL A 1 94 ? 9.652 2.128 0.859 1.00 98.75 94 VAL A CA 1
ATOM 689 C C . VAL A 1 94 ? 10.127 0.744 1.295 1.00 98.75 94 VAL A C 1
ATOM 691 O O . VAL A 1 94 ? 10.721 0.598 2.360 1.00 98.75 94 VAL A O 1
ATOM 694 N N . ASP A 1 95 ? 9.890 -0.263 0.461 1.00 98.62 95 ASP A N 1
ATOM 695 C CA . ASP A 1 95 ? 10.376 -1.640 0.631 1.00 98.62 95 ASP A CA 1
ATOM 696 C C . ASP A 1 95 ? 11.528 -1.902 -0.349 1.00 98.62 95 ASP A C 1
ATOM 698 O O . ASP A 1 95 ? 11.409 -2.708 -1.272 1.00 98.62 95 ASP A O 1
ATOM 702 N N . ALA A 1 96 ? 12.618 -1.139 -0.198 1.00 97.62 96 ALA A N 1
ATOM 703 C CA . ALA A 1 96 ? 13.722 -1.074 -1.164 1.00 97.62 96 ALA A CA 1
ATOM 704 C C . ALA A 1 96 ? 14.319 -2.454 -1.496 1.00 97.62 96 ALA A C 1
ATOM 706 O O . ALA A 1 96 ? 14.565 -2.751 -2.665 1.00 97.62 96 ALA A O 1
ATOM 707 N N . ASP A 1 97 ? 14.469 -3.302 -0.476 1.00 96.50 97 ASP A N 1
ATOM 708 C CA . ASP A 1 97 ? 15.027 -4.654 -0.582 1.00 96.50 97 ASP A CA 1
ATOM 709 C C . ASP A 1 97 ? 13.945 -5.740 -0.690 1.00 96.50 97 ASP A C 1
ATOM 711 O O . ASP A 1 97 ? 14.232 -6.911 -0.469 1.00 96.50 97 ASP A O 1
ATOM 715 N N . HIS A 1 98 ? 12.690 -5.362 -0.976 1.00 96.94 98 HIS A N 1
ATOM 716 C CA . HIS A 1 98 ? 11.534 -6.251 -1.175 1.00 96.94 98 HIS A CA 1
ATOM 717 C C . HIS A 1 98 ? 11.273 -7.291 -0.061 1.00 96.94 98 HIS A C 1
ATOM 719 O O . HIS A 1 98 ? 10.517 -8.246 -0.266 1.00 96.94 98 HIS A O 1
ATOM 725 N N . GLU A 1 99 ? 11.858 -7.137 1.129 1.00 97.50 99 GLU A N 1
ATOM 726 C CA . GLU A 1 99 ? 11.741 -8.111 2.216 1.00 97.50 99 GLU A CA 1
ATOM 727 C C . GLU A 1 99 ? 10.299 -8.258 2.709 1.00 97.50 99 GLU A C 1
ATOM 729 O O . GLU A 1 99 ? 9.854 -9.351 3.080 1.00 97.50 99 GLU A O 1
ATOM 734 N N . VAL A 1 100 ? 9.550 -7.152 2.758 1.00 98.19 100 VAL A N 1
ATOM 735 C CA . VAL A 1 100 ? 8.148 -7.187 3.182 1.00 98.19 100 VAL A CA 1
ATOM 736 C C . VAL A 1 100 ? 7.298 -7.800 2.078 1.00 98.19 100 VAL A C 1
ATOM 738 O O . VAL A 1 100 ? 6.461 -8.660 2.360 1.00 98.19 100 VAL A O 1
ATOM 741 N N . ALA A 1 101 ? 7.554 -7.453 0.819 1.00 98.00 101 ALA A N 1
ATOM 742 C CA . ALA A 1 101 ? 6.912 -8.103 -0.312 1.00 98.00 101 ALA A CA 1
ATOM 743 C C . ALA A 1 101 ? 7.15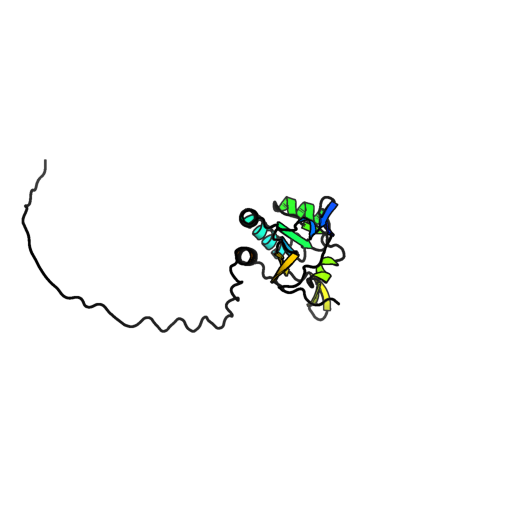3 -9.621 -0.327 1.00 98.00 101 ALA A C 1
ATOM 745 O O . ALA A 1 101 ? 6.212 -10.378 -0.565 1.00 98.00 101 ALA A O 1
ATOM 746 N N . GLU A 1 102 ? 8.359 -10.097 -0.018 1.00 97.00 102 GLU A N 1
ATOM 747 C CA . GLU A 1 102 ? 8.650 -11.530 0.110 1.00 97.00 102 GLU A CA 1
ATOM 748 C C . GLU A 1 102 ? 7.855 -12.188 1.242 1.00 97.00 102 GLU A C 1
ATOM 750 O O . GLU A 1 102 ? 7.225 -13.225 1.021 1.00 97.00 102 GLU A O 1
ATOM 755 N N . LYS A 1 103 ? 7.800 -11.565 2.429 1.00 96.88 103 LYS A N 1
ATOM 756 C CA . LYS A 1 103 ? 7.028 -12.070 3.583 1.00 96.88 103 LYS A CA 1
ATOM 757 C C . LYS A 1 103 ? 5.540 -12.231 3.271 1.00 96.88 103 LYS A C 1
ATOM 759 O O . LYS A 1 103 ? 4.911 -13.161 3.765 1.00 96.88 103 LYS A O 1
ATOM 764 N N . TYR A 1 104 ? 4.980 -11.347 2.447 1.00 97.12 104 TYR A N 1
ATOM 765 C CA . TYR A 1 104 ? 3.582 -11.414 2.007 1.00 97.12 104 TYR A CA 1
ATOM 766 C C . TYR A 1 104 ? 3.377 -12.279 0.745 1.00 97.12 104 TYR A C 1
ATOM 768 O O . TYR A 1 104 ? 2.242 -12.516 0.308 1.00 97.12 104 TYR A O 1
ATOM 776 N N . GLY A 1 105 ? 4.455 -12.783 0.138 1.00 95.75 105 GLY A N 1
ATOM 777 C CA . GLY A 1 105 ? 4.424 -13.499 -1.140 1.00 95.75 105 GLY A CA 1
ATOM 778 C C . GLY A 1 105 ? 4.011 -12.614 -2.322 1.00 95.75 105 GLY A C 1
ATOM 779 O O . GLY A 1 105 ? 3.422 -13.107 -3.280 1.00 95.75 105 GLY A O 1
ATOM 780 N N . ALA A 1 106 ? 4.222 -11.303 -2.221 1.00 96.44 106 ALA A N 1
ATOM 781 C CA . ALA A 1 106 ? 4.017 -10.331 -3.290 1.00 96.44 106 ALA A CA 1
ATOM 782 C C . ALA A 1 106 ? 5.235 -10.234 -4.227 1.00 96.44 106 ALA A C 1
ATOM 784 O O . ALA A 1 106 ? 5.111 -9.701 -5.324 1.00 96.44 106 ALA A O 1
ATOM 785 N N . TRP A 1 107 ? 6.401 -10.757 -3.838 1.00 96.12 107 TRP A N 1
ATOM 786 C CA . TRP A 1 107 ? 7.563 -10.901 -4.718 1.00 96.12 107 TRP A CA 1
ATOM 787 C C . TRP A 1 107 ? 7.481 -12.226 -5.485 1.00 96.12 107 TRP A C 1
ATOM 789 O O . TRP A 1 107 ? 7.551 -13.299 -4.887 1.00 96.12 107 TRP A O 1
ATOM 799 N N 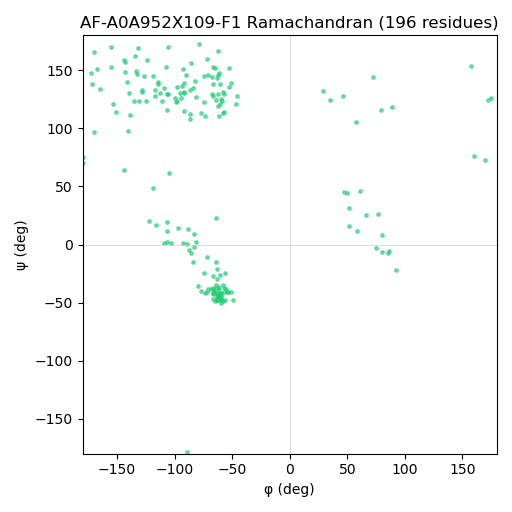. ALA A 1 108 ? 7.282 -12.164 -6.803 1.00 92.25 108 ALA A N 1
ATOM 800 C CA . ALA A 1 108 ? 7.015 -13.348 -7.618 1.00 92.25 108 ALA A CA 1
ATOM 801 C C . ALA A 1 108 ? 7.878 -13.396 -8.882 1.00 92.25 108 ALA A C 1
ATOM 803 O O . ALA A 1 108 ? 8.163 -12.368 -9.503 1.00 92.25 108 ALA A O 1
ATOM 804 N N . GLU A 1 109 ? 8.239 -14.616 -9.292 1.00 91.31 109 GLU A N 1
ATOM 805 C CA . GLU A 1 109 ? 8.871 -14.865 -10.585 1.00 91.31 109 GLU A CA 1
ATOM 806 C C . GLU A 1 109 ? 7.869 -14.575 -11.709 1.00 91.31 109 GLU A C 1
ATOM 808 O O . GLU A 1 109 ? 6.742 -15.075 -11.733 1.00 91.31 109 GLU A O 1
ATOM 813 N N . LYS A 1 110 ? 8.302 -13.776 -12.673 1.00 86.62 110 LYS A N 1
ATOM 814 C CA . LYS A 1 110 ? 7.613 -13.506 -13.926 1.00 86.62 110 LYS A CA 1
ATOM 815 C C . LYS A 1 110 ? 8.464 -14.064 -15.055 1.00 86.62 110 LYS A C 1
ATOM 817 O O . LYS A 1 110 ? 9.684 -13.913 -15.064 1.00 86.62 110 LYS A O 1
ATOM 822 N N . SER A 1 111 ? 7.810 -14.699 -16.020 1.00 85.94 111 SER A N 1
ATOM 823 C CA . SER A 1 111 ? 8.455 -15.138 -17.253 1.00 85.94 111 SE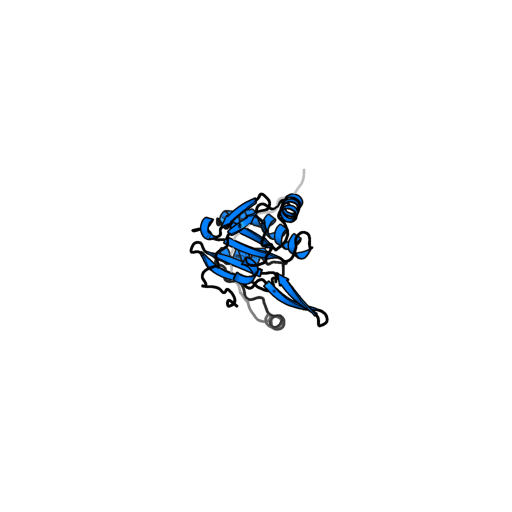R A CA 1
ATOM 824 C C . SER A 1 111 ? 7.933 -14.299 -18.409 1.00 85.94 111 SER A C 1
ATOM 826 O O . SER A 1 111 ? 6.725 -14.228 -18.633 1.00 85.94 111 SER A O 1
ATOM 828 N N . MET A 1 112 ? 8.838 -13.646 -19.131 1.00 78.00 112 MET A N 1
ATOM 829 C CA . MET A 1 112 ? 8.510 -12.897 -20.339 1.00 78.00 112 MET A CA 1
ATOM 830 C C . MET A 1 112 ? 9.541 -13.232 -21.410 1.00 78.00 112 MET A C 1
ATOM 832 O O . MET A 1 112 ? 10.743 -13.103 -21.183 1.00 78.00 112 MET A O 1
ATOM 836 N N . TYR A 1 113 ? 9.063 -13.706 -22.563 1.00 83.31 113 TYR A N 1
ATOM 837 C CA . TYR A 1 113 ? 9.905 -14.120 -23.692 1.00 83.31 113 TYR A CA 1
ATOM 838 C C . TYR A 1 113 ? 11.043 -15.082 -23.292 1.00 83.31 113 TYR A C 1
ATOM 840 O O . TYR A 1 113 ? 12.193 -14.901 -23.682 1.00 83.31 113 TYR A O 1
ATOM 848 N N . GLY A 1 114 ? 10.740 -16.079 -22.453 1.00 87.81 114 GLY A N 1
ATOM 849 C CA . GLY A 1 114 ? 11.716 -17.075 -21.993 1.00 87.81 114 GLY A CA 1
ATOM 850 C C . GLY A 1 114 ? 12.716 -16.574 -20.942 1.00 87.81 114 GLY A C 1
ATOM 851 O O . GLY A 1 114 ? 13.497 -17.371 -20.430 1.00 87.81 114 GLY A O 1
ATOM 852 N N . ARG A 1 115 ? 12.681 -15.289 -20.562 1.00 87.44 115 ARG A N 1
ATOM 853 C CA . ARG A 1 115 ? 13.492 -14.735 -19.469 1.00 87.44 115 ARG A CA 1
ATOM 854 C C . ARG A 1 115 ? 12.691 -14.715 -18.175 1.00 87.44 115 ARG A C 1
ATOM 856 O O . ARG A 1 115 ? 11.561 -14.227 -18.150 1.00 87.44 115 ARG A O 1
ATOM 863 N N . LYS A 1 116 ? 13.289 -15.238 -17.106 1.00 89.69 116 LYS A N 1
ATOM 864 C CA . LYS A 1 116 ? 12.752 -15.181 -15.744 1.00 89.69 116 LYS A CA 1
ATOM 865 C C . LYS A 1 116 ? 13.299 -13.945 -15.041 1.00 89.69 116 LYS A C 1
ATOM 867 O O . LYS A 1 116 ? 14.500 -13.699 -15.079 1.00 89.69 116 LYS A O 1
ATOM 872 N N . TYR A 1 117 ? 12.422 -13.179 -14.416 1.00 90.75 117 TYR A N 1
ATOM 873 C CA . TYR A 1 117 ? 12.782 -12.051 -13.567 1.00 90.75 117 TYR A CA 1
ATOM 874 C C . TYR A 1 117 ? 11.816 -11.992 -12.394 1.00 90.75 117 TYR A C 1
ATOM 876 O O . TYR A 1 117 ? 10.650 -12.355 -12.529 1.00 90.75 117 TYR A O 1
ATOM 884 N N . PHE A 1 118 ? 12.284 -11.534 -11.242 1.00 92.50 118 PHE A N 1
ATOM 885 C CA . PHE A 1 118 ? 11.414 -11.324 -10.096 1.00 92.50 118 PHE A CA 1
ATOM 886 C C . PHE A 1 118 ? 10.902 -9.887 -10.070 1.00 92.50 118 PHE A C 1
ATOM 888 O O . PHE A 1 118 ? 11.525 -8.964 -10.596 1.00 92.50 118 PHE A O 1
ATOM 895 N N . GLY A 1 119 ? 9.716 -9.710 -9.507 1.00 94.50 119 GLY A N 1
ATOM 896 C CA . GLY A 1 119 ? 9.112 -8.402 -9.348 1.00 94.50 119 GLY A CA 1
ATOM 897 C C . GLY A 1 119 ? 7.884 -8.468 -8.460 1.00 94.50 119 GLY A C 1
ATOM 898 O O . GLY A 1 119 ? 7.300 -9.534 -8.265 1.00 94.50 119 GLY A O 1
ATOM 899 N N . ILE A 1 120 ? 7.425 -7.304 -8.010 1.00 97.06 120 ILE A N 1
ATOM 900 C CA . ILE A 1 120 ? 6.154 -7.200 -7.295 1.00 97.06 120 ILE A CA 1
ATOM 901 C C . ILE A 1 120 ? 5.011 -7.687 -8.198 1.00 97.06 120 ILE A C 1
ATOM 903 O O . ILE A 1 120 ? 4.770 -7.159 -9.293 1.00 97.06 120 ILE A O 1
ATOM 907 N N . GLU A 1 121 ? 4.287 -8.702 -7.750 1.00 96.06 121 GLU A N 1
ATOM 908 C CA . GLU A 1 121 ? 2.946 -9.041 -8.197 1.00 96.06 121 GLU A CA 1
ATOM 909 C C . GLU A 1 121 ? 1.955 -8.137 -7.458 1.00 96.06 121 GLU A C 1
ATOM 911 O O . GLU A 1 121 ? 1.977 -8.046 -6.236 1.00 96.06 121 GLU A O 1
ATOM 916 N N . ARG A 1 122 ? 1.085 -7.433 -8.194 1.00 97.94 122 ARG A N 1
ATOM 917 C CA . ARG A 1 122 ? 0.107 -6.537 -7.568 1.00 97.94 122 ARG A CA 1
ATOM 918 C C . ARG A 1 122 ? -0.828 -7.351 -6.674 1.00 97.94 122 ARG A C 1
ATOM 920 O O . ARG A 1 122 ? -1.566 -8.209 -7.169 1.00 97.94 122 ARG A O 1
ATOM 927 N N . SER A 1 123 ? -0.827 -7.040 -5.387 1.00 98.25 123 SER A N 1
ATOM 928 C CA . SER A 1 123 ? -1.599 -7.755 -4.370 1.00 98.25 123 SER A CA 1
ATOM 929 C C . SER A 1 123 ? -2.119 -6.807 -3.301 1.00 98.25 123 SER A C 1
ATOM 931 O O . SER A 1 123 ? -1.626 -5.693 -3.139 1.00 98.25 123 SER A O 1
ATOM 933 N N . THR A 1 124 ? -3.153 -7.220 -2.582 1.00 98.69 124 THR A N 1
ATOM 934 C CA . THR A 1 124 ? -3.739 -6.444 -1.487 1.00 98.69 124 THR A CA 1
ATOM 935 C C . THR A 1 124 ? -4.132 -7.378 -0.365 1.00 98.69 124 THR A C 1
ATOM 937 O O . THR A 1 124 ? -4.644 -8.462 -0.620 1.00 98.69 124 THR A O 1
ATOM 940 N N . PHE A 1 125 ? -3.901 -6.952 0.864 1.00 98.44 125 PHE A N 1
ATOM 941 C CA . PHE A 1 125 ? -4.216 -7.689 2.072 1.00 98.44 125 PHE A CA 1
ATOM 942 C C . PHE A 1 125 ? -5.023 -6.776 2.980 1.00 98.44 125 PHE A C 1
ATOM 944 O O . PHE A 1 125 ? -4.651 -5.623 3.190 1.00 98.44 125 PHE A O 1
ATOM 951 N N . VAL A 1 126 ? -6.131 -7.290 3.497 1.00 98.31 126 VAL A N 1
ATOM 952 C CA . VAL A 1 126 ? -6.870 -6.653 4.585 1.00 98.31 126 VAL A CA 1
ATOM 953 C C . VAL A 1 126 ? -6.464 -7.360 5.862 1.00 98.31 126 VAL A C 1
ATOM 955 O O . VAL A 1 126 ? -6.606 -8.578 5.967 1.00 98.31 126 VAL A O 1
ATOM 958 N N . ILE A 1 127 ? -5.954 -6.589 6.808 1.00 98.12 127 ILE A N 1
ATOM 959 C CA . ILE A 1 127 ? -5.534 -7.024 8.132 1.00 98.12 127 ILE A CA 1
ATOM 960 C C . ILE A 1 127 ? -6.579 -6.506 9.121 1.00 98.12 127 ILE A C 1
ATOM 962 O O . ILE A 1 127 ? -6.946 -5.335 9.062 1.00 98.12 127 ILE A O 1
ATOM 966 N N . ASP A 1 128 ? -7.096 -7.369 9.987 1.00 96.31 128 ASP A N 1
ATOM 967 C CA . ASP A 1 128 ? -8.047 -6.985 11.029 1.00 96.31 128 ASP A CA 1
ATOM 968 C C . ASP A 1 128 ? -7.353 -6.331 12.238 1.00 96.31 128 ASP A C 1
ATOM 970 O O . ASP A 1 128 ? -6.126 -6.327 12.361 1.00 96.31 128 ASP A O 1
ATOM 974 N N . GLY A 1 129 ? -8.146 -5.799 13.173 1.00 93.50 129 GLY A N 1
ATOM 975 C CA . GLY A 1 129 ? -7.622 -5.159 14.384 1.00 93.50 129 GLY A CA 1
ATOM 976 C C . GLY A 1 129 ? -6.851 -6.100 15.322 1.00 93.50 129 GLY A C 1
ATOM 977 O O . GLY A 1 129 ? -6.116 -5.622 16.185 1.00 93.50 129 GLY A O 1
ATOM 978 N N . ALA A 1 130 ? -6.969 -7.422 15.151 1.00 94.19 130 ALA A N 1
ATOM 979 C CA . ALA A 1 130 ? -6.189 -8.419 15.884 1.00 94.19 130 ALA A CA 1
ATOM 980 C C . ALA A 1 130 ? -4.857 -8.761 15.184 1.00 94.19 130 ALA A C 1
ATOM 982 O O . ALA A 1 130 ? -4.090 -9.591 15.681 1.00 94.19 130 ALA A O 1
ATOM 983 N N . GLY A 1 131 ? -4.561 -8.130 14.043 1.00 95.56 131 GLY A N 1
ATOM 984 C CA . GLY A 1 131 ? -3.347 -8.364 13.269 1.00 95.56 131 GLY A CA 1
ATOM 985 C C . GLY A 1 131 ? -3.385 -9.658 12.455 1.00 95.56 131 GLY A C 1
ATOM 986 O O . GLY A 1 131 ? -2.329 -10.238 12.184 1.00 95.56 131 GLY A O 1
ATOM 987 N N . ARG A 1 132 ? -4.574 -10.147 12.084 1.00 96.94 132 ARG A N 1
ATOM 988 C CA . ARG A 1 132 ? -4.751 -11.309 11.202 1.00 96.94 132 ARG A CA 1
ATOM 989 C C . ARG A 1 132 ? -5.232 -10.891 9.823 1.00 96.94 132 ARG A C 1
ATOM 991 O O . ARG A 1 132 ? -5.886 -9.871 9.655 1.00 96.94 132 ARG A O 1
ATOM 998 N N . ILE A 1 133 ? -4.915 -11.694 8.819 1.00 97.62 133 ILE A N 1
ATOM 999 C CA . ILE A 1 133 ? -5.355 -11.469 7.445 1.00 97.62 133 ILE A CA 1
ATOM 1000 C C . ILE A 1 133 ? -6.841 -11.816 7.351 1.00 97.62 133 ILE A C 1
ATOM 1002 O O . ILE A 1 133 ? -7.215 -12.983 7.418 1.00 97.62 133 ILE A O 1
ATOM 1006 N N . ALA A 1 134 ? -7.694 -10.816 7.164 1.00 96.25 134 ALA A N 1
ATOM 1007 C CA . ALA A 1 134 ? -9.115 -11.021 6.904 1.00 96.25 134 ALA A CA 1
ATOM 1008 C C . ALA A 1 134 ? -9.371 -11.401 5.437 1.00 96.25 134 ALA A C 1
ATOM 1010 O O . ALA A 1 134 ? -10.247 -12.212 5.145 1.00 96.25 134 ALA A O 1
ATOM 1011 N N . ALA A 1 135 ? -8.595 -10.836 4.506 1.00 96.94 135 ALA A N 1
ATOM 1012 C CA . ALA A 1 135 ? -8.699 -11.141 3.081 1.00 96.94 135 ALA A CA 1
ATOM 1013 C C . ALA A 1 135 ? -7.385 -10.874 2.338 1.00 96.94 135 ALA A C 1
ATOM 1015 O O . ALA A 1 135 ? -6.598 -10.011 2.730 1.00 96.94 135 ALA A O 1
ATOM 1016 N N . ALA A 1 136 ? -7.166 -11.599 1.239 1.00 97.12 136 ALA A N 1
ATOM 1017 C CA . ALA A 1 136 ? -5.989 -11.464 0.390 1.00 97.12 136 ALA A CA 1
ATOM 1018 C C . ALA A 1 136 ? -6.371 -11.551 -1.095 1.00 97.12 136 ALA A C 1
ATOM 1020 O O . ALA A 1 136 ? -7.030 -12.495 -1.529 1.00 97.12 136 ALA A O 1
ATOM 1021 N N . TRP A 1 137 ? -5.892 -10.595 -1.887 1.00 97.50 137 TRP A N 1
ATOM 1022 C CA . TRP A 1 137 ? -6.004 -10.566 -3.340 1.00 97.50 137 TRP A CA 1
ATOM 1023 C C . TRP A 1 137 ? -4.620 -10.615 -3.962 1.00 97.50 137 TRP A C 1
ATOM 1025 O O . TRP A 1 137 ? -3.731 -9.851 -3.593 1.00 97.50 137 TRP A O 1
ATOM 1035 N N . ARG A 1 138 ? -4.458 -11.477 -4.960 1.00 95.62 138 ARG A N 1
ATOM 1036 C CA . ARG A 1 138 ? -3.229 -11.642 -5.745 1.00 95.62 138 ARG A CA 1
ATOM 1037 C C . ARG A 1 138 ? -3.544 -11.460 -7.222 1.00 95.62 138 ARG A C 1
ATOM 1039 O O . ARG A 1 138 ? -4.705 -11.583 -7.618 1.00 95.62 138 ARG A O 1
ATOM 1046 N N . LYS A 1 139 ? -2.533 -11.141 -8.036 1.00 94.75 139 LYS A N 1
ATOM 1047 C CA . LYS A 1 139 ? -2.712 -10.800 -9.465 1.00 94.75 139 LYS A CA 1
ATOM 1048 C C . LYS A 1 139 ? -3.846 -9.787 -9.679 1.00 94.75 139 LYS A C 1
ATOM 1050 O O . LYS A 1 139 ? -4.708 -9.960 -10.545 1.00 94.75 139 LYS A O 1
ATOM 1055 N N . VAL A 1 140 ? -3.871 -8.749 -8.844 1.00 97.44 140 VAL A N 1
ATOM 1056 C CA . VAL A 1 140 ? -4.948 -7.757 -8.809 1.00 97.44 140 VAL A CA 1
ATOM 1057 C C . VAL A 1 140 ? -5.106 -7.089 -10.173 1.00 97.44 140 VAL A C 1
ATOM 1059 O O . VAL A 1 140 ? -4.147 -6.587 -10.765 1.00 97.44 140 VAL A O 1
ATOM 1062 N N . LYS A 1 141 ? -6.355 -7.041 -10.642 1.00 96.94 141 LYS A N 1
ATOM 1063 C CA . LYS A 1 141 ? -6.781 -6.178 -11.745 1.00 96.94 141 LYS A CA 1
ATOM 1064 C C . LYS A 1 141 ? -7.326 -4.898 -11.135 1.00 96.94 141 LYS A C 1
ATOM 1066 O O . LYS A 1 141 ? -8.198 -4.981 -10.286 1.00 96.94 141 LYS A O 1
ATOM 1071 N N . VAL A 1 142 ? -6.805 -3.753 -11.561 1.00 96.69 142 VAL A N 1
ATOM 1072 C CA . VAL A 1 142 ? -7.088 -2.458 -10.923 1.00 96.69 142 VAL A CA 1
ATOM 1073 C C . VAL A 1 142 ? -8.567 -2.051 -11.001 1.00 96.69 142 VAL A C 1
ATOM 1075 O O . VAL A 1 142 ? -9.113 -1.708 -9.955 1.00 96.69 142 VAL A O 1
ATOM 1078 N N . PRO A 1 143 ? -9.251 -2.129 -12.163 1.00 96.88 143 PRO A N 1
ATOM 1079 C CA . PRO A 1 143 ? -10.635 -1.671 -12.254 1.00 96.88 143 PRO A CA 1
ATOM 1080 C C . PRO A 1 143 ? -11.559 -2.405 -11.274 1.00 96.88 143 PRO A C 1
ATOM 1082 O O . PRO A 1 143 ? -11.653 -3.632 -11.305 1.00 96.88 143 PRO A O 1
ATOM 1085 N N . GLY A 1 144 ? -12.239 -1.640 -10.416 1.00 96.44 144 GLY A N 1
ATOM 1086 C CA . GLY A 1 144 ? -13.187 -2.148 -9.418 1.00 96.44 144 GLY A CA 1
ATOM 1087 C C . GLY A 1 144 ? -12.558 -2.712 -8.138 1.00 96.44 144 GLY A C 1
ATOM 1088 O O . GLY A 1 144 ? -13.287 -2.999 -7.191 1.00 96.44 144 GLY A O 1
ATOM 1089 N N . HIS A 1 145 ? -11.228 -2.824 -8.062 1.00 98.50 145 HIS A N 1
ATOM 1090 C CA . HIS A 1 145 ? -10.544 -3.461 -6.931 1.00 98.50 145 HIS A CA 1
ATOM 1091 C C . HIS A 1 145 ? -10.772 -2.740 -5.601 1.00 98.50 145 HIS A C 1
ATOM 1093 O O . HIS A 1 145 ? -11.095 -3.369 -4.600 1.00 98.50 145 HIS A O 1
ATOM 1099 N N . VAL A 1 146 ? -10.662 -1.410 -5.573 1.00 98.25 146 VAL A N 1
ATOM 1100 C CA . VAL A 1 146 ? -10.835 -0.639 -4.327 1.00 98.25 146 VAL A CA 1
ATOM 1101 C C . VAL A 1 146 ? -12.263 -0.754 -3.783 1.00 98.25 146 VAL A C 1
ATOM 1103 O O . VAL A 1 146 ? -12.463 -0.839 -2.571 1.00 98.25 146 VAL A O 1
ATOM 1106 N N . ALA A 1 147 ? -13.259 -0.833 -4.668 1.00 97.06 147 ALA A N 1
ATOM 1107 C CA . ALA A 1 147 ? -14.642 -1.077 -4.271 1.00 97.06 147 ALA A CA 1
ATOM 1108 C C . ALA A 1 147 ? -14.826 -2.481 -3.664 1.00 97.06 147 ALA A C 1
ATOM 1110 O O . ALA A 1 147 ? -15.542 -2.620 -2.675 1.00 97.06 147 ALA A O 1
ATOM 1111 N N . GLU A 1 148 ? -14.155 -3.499 -4.214 1.00 97.69 148 GLU A N 1
ATOM 1112 C CA . GLU A 1 148 ? -14.145 -4.870 -3.679 1.00 97.69 148 GLU A CA 1
ATOM 1113 C C . GLU A 1 148 ? -13.506 -4.932 -2.278 1.00 97.69 148 GLU A C 1
ATOM 1115 O O . GLU A 1 148 ? -14.060 -5.548 -1.363 1.00 97.69 148 GLU A O 1
ATOM 1120 N N . VAL A 1 149 ? -12.389 -4.223 -2.076 1.00 97.88 149 VAL A N 1
ATOM 1121 C CA . VAL A 1 149 ? -11.722 -4.106 -0.767 1.00 97.88 149 VAL A CA 1
ATOM 1122 C C . VAL A 1 149 ? -12.639 -3.431 0.259 1.00 97.88 149 VAL A C 1
ATOM 1124 O O . VAL A 1 149 ? -12.828 -3.958 1.356 1.00 97.88 149 VAL A O 1
ATOM 1127 N N . LEU A 1 150 ? -13.261 -2.301 -0.099 1.00 96.38 150 LEU A N 1
ATOM 1128 C CA . LEU A 1 150 ? -14.227 -1.612 0.766 1.00 96.38 150 LEU A CA 1
ATOM 1129 C C . LEU A 1 150 ? -15.423 -2.496 1.128 1.00 96.38 150 LEU A C 1
ATOM 1131 O O . LEU A 1 150 ? -15.861 -2.490 2.276 1.00 96.38 150 LEU A O 1
ATOM 1135 N N . ALA A 1 151 ? -15.972 -3.233 0.160 1.00 95.31 151 ALA A N 1
ATOM 1136 C CA . ALA A 1 151 ? -17.092 -4.137 0.401 1.00 95.31 151 ALA A CA 1
ATOM 1137 C C . ALA A 1 151 ? -16.712 -5.222 1.421 1.00 95.31 151 ALA A C 1
ATOM 1139 O O . ALA A 1 151 ? -17.464 -5.466 2.364 1.00 95.31 151 ALA A O 1
ATOM 1140 N N . THR A 1 152 ? -15.507 -5.783 1.287 1.00 94.06 152 THR A N 1
ATOM 1141 C CA . THR A 1 152 ? -14.979 -6.802 2.204 1.00 94.06 152 THR A CA 1
ATOM 1142 C C . THR A 1 152 ? -14.840 -6.278 3.628 1.00 94.06 152 THR A C 1
ATOM 1144 O O . THR A 1 152 ? -15.285 -6.928 4.571 1.00 94.06 152 THR A O 1
ATOM 1147 N N . LEU A 1 153 ? -14.298 -5.069 3.794 1.00 92.06 153 LEU A N 1
ATOM 1148 C CA . LEU A 1 153 ? -14.192 -4.420 5.103 1.00 92.06 153 LEU A CA 1
ATOM 1149 C C . LEU A 1 153 ? -15.557 -4.132 5.749 1.00 92.06 153 LEU A C 1
ATOM 1151 O O . LEU A 1 153 ? -15.672 -4.149 6.969 1.00 92.06 153 LEU A O 1
ATOM 1155 N N . LYS A 1 154 ? -16.603 -3.907 4.945 1.00 90.19 154 LYS A N 1
ATOM 1156 C CA . LYS A 1 154 ? -17.984 -3.712 5.422 1.00 90.19 154 LYS A CA 1
ATOM 1157 C C . LYS A 1 154 ? -18.734 -5.026 5.680 1.00 90.19 154 LYS A C 1
ATOM 1159 O O . LYS A 1 154 ? -19.944 -5.000 5.890 1.00 90.19 154 LYS A O 1
ATOM 1164 N N . GLY A 1 155 ? -18.047 -6.170 5.646 1.00 80.44 155 GLY A N 1
ATOM 1165 C CA . GLY A 1 155 ? -18.640 -7.483 5.906 1.00 80.44 155 GLY A CA 1
ATOM 1166 C C . GLY A 1 155 ? -19.405 -8.082 4.724 1.00 80.44 155 GLY A C 1
ATOM 1167 O O . GLY A 1 155 ? -20.037 -9.127 4.875 1.00 80.44 155 GLY A O 1
ATOM 1168 N N . ALA A 1 156 ? -19.340 -7.479 3.533 1.00 56.81 156 ALA A N 1
ATOM 1169 C CA . ALA A 1 156 ? -19.790 -8.159 2.326 1.00 56.81 156 ALA A CA 1
ATOM 1170 C C . ALA A 1 156 ? -18.708 -9.170 1.922 1.00 56.81 156 ALA A C 1
ATOM 1172 O O . ALA A 1 156 ? -17.602 -8.781 1.557 1.00 56.81 156 ALA A O 1
ATOM 1173 N N . SER A 1 157 ? -19.010 -10.472 1.992 1.00 40.84 157 SER A N 1
ATOM 1174 C CA . SER A 1 157 ? -18.115 -11.501 1.438 1.00 40.84 157 SER A CA 1
ATOM 1175 C C . SER A 1 157 ? -17.749 -11.147 -0.007 1.00 40.84 157 SER A C 1
ATOM 1177 O O . SER A 1 157 ? -18.640 -10.711 -0.746 1.00 40.84 157 SER A O 1
ATOM 1179 N N . PRO A 1 158 ? -16.484 -11.332 -0.436 1.00 40.91 158 PRO A N 1
ATOM 1180 C CA . PRO A 1 158 ? -16.092 -11.029 -1.802 1.00 40.91 158 PRO A CA 1
ATOM 1181 C C . PRO A 1 158 ? -16.969 -11.858 -2.738 1.00 40.91 158 PRO A C 1
ATOM 1183 O O . PRO A 1 158 ? -16.918 -13.090 -2.744 1.00 40.91 158 PRO A O 1
ATOM 1186 N N . ALA A 1 159 ? -17.829 -11.176 -3.496 1.00 36.81 159 ALA A N 1
ATOM 1187 C CA . ALA A 1 159 ? -18.618 -11.813 -4.529 1.00 36.81 159 ALA A CA 1
ATOM 1188 C C . ALA A 1 159 ? -17.632 -12.487 -5.484 1.00 36.81 159 ALA A C 1
ATOM 1190 O O . ALA A 1 159 ? -16.834 -11.815 -6.141 1.00 36.81 159 ALA A O 1
ATOM 1191 N N . ALA A 1 160 ? -17.658 -13.821 -5.529 1.00 34.91 160 ALA A N 1
ATOM 1192 C CA . ALA A 1 160 ? -16.907 -14.589 -6.503 1.00 34.91 160 ALA A CA 1
ATOM 1193 C C . ALA A 1 160 ? -17.139 -13.958 -7.881 1.00 34.91 160 ALA A C 1
ATOM 1195 O O . ALA A 1 160 ? -18.286 -13.823 -8.317 1.00 34.91 160 ALA A O 1
ATOM 1196 N N . LYS A 1 161 ? -16.056 -13.524 -8.542 1.00 31.78 161 LYS A N 1
ATOM 1197 C CA . LYS A 1 161 ? -16.122 -12.960 -9.895 1.00 31.78 161 LYS A CA 1
ATOM 1198 C C . LYS A 1 161 ? -17.015 -13.862 -10.751 1.00 31.78 161 LYS A C 1
ATOM 1200 O O . LYS A 1 161 ? -16.753 -15.068 -10.790 1.00 31.78 161 LYS A O 1
ATOM 1205 N N . PRO A 1 162 ? -18.041 -13.327 -11.438 1.00 30.73 162 PRO A N 1
ATOM 1206 C CA . PRO A 1 162 ? -18.843 -14.137 -12.333 1.00 30.73 162 PRO A CA 1
ATOM 1207 C C . PRO A 1 162 ? -17.907 -14.660 -13.419 1.00 30.73 162 PRO A C 1
ATOM 1209 O O . PRO A 1 162 ? -17.363 -13.907 -14.228 1.00 30.73 162 PRO A O 1
ATOM 1212 N N . THR A 1 163 ? -17.656 -15.965 -13.397 1.00 38.09 163 THR A N 1
ATOM 1213 C CA . THR A 1 163 ? -16.964 -16.632 -14.491 1.00 38.09 163 THR A CA 1
ATOM 1214 C C . THR A 1 163 ? -17.834 -16.493 -15.737 1.00 38.09 163 THR A C 1
ATOM 1216 O O . THR A 1 163 ? -19.065 -16.545 -15.669 1.00 38.09 163 THR A O 1
ATOM 1219 N N . ALA A 1 164 ? -17.199 -16.308 -16.894 1.00 43.81 164 ALA A N 1
ATOM 1220 C CA . ALA A 1 164 ? -17.837 -16.060 -18.188 1.00 43.81 164 ALA A CA 1
ATOM 1221 C C . ALA A 1 164 ? -18.706 -17.229 -18.724 1.00 43.81 164 ALA A C 1
ATOM 1223 O O . ALA A 1 164 ? -18.951 -17.326 -19.921 1.00 43.81 164 ALA A O 1
ATOM 1224 N N . LYS A 1 165 ? -19.200 -18.123 -17.859 1.00 39.19 165 LYS A N 1
ATOM 1225 C CA . LYS A 1 165 ? -20.050 -19.272 -18.200 1.00 39.19 165 LYS A CA 1
ATOM 1226 C C . LYS A 1 165 ? -21.508 -19.129 -17.730 1.00 39.19 165 LYS A C 1
ATOM 1228 O O . LYS A 1 165 ? -22.309 -20.026 -17.967 1.00 39.19 165 LYS A O 1
ATOM 1233 N N . ALA A 1 166 ? -21.885 -18.011 -17.101 1.00 38.28 166 ALA A N 1
ATOM 1234 C CA . ALA A 1 166 ? -23.258 -17.776 -16.626 1.00 38.28 166 ALA A CA 1
ATOM 1235 C C . ALA A 1 166 ? -24.098 -16.821 -17.507 1.00 38.28 166 ALA A C 1
ATOM 1237 O O . ALA A 1 166 ? -25.262 -16.575 -17.199 1.00 38.28 166 ALA A O 1
ATOM 1238 N N . ALA A 1 167 ? -23.552 -16.313 -18.618 1.00 41.62 167 ALA A N 1
ATOM 1239 C CA . ALA A 1 167 ? -24.251 -15.380 -19.510 1.00 41.62 167 ALA A CA 1
ATOM 1240 C C . ALA A 1 167 ? -25.186 -16.045 -20.547 1.00 41.62 167 ALA A C 1
ATOM 1242 O O . ALA A 1 167 ? -25.861 -15.332 -21.278 1.00 41.62 167 ALA A O 1
ATOM 1243 N N . SER A 1 168 ? -25.287 -17.383 -20.613 1.00 46.50 168 SER A N 1
ATOM 1244 C CA . SER A 1 168 ? -26.125 -18.064 -21.625 1.00 46.50 168 SER A CA 1
ATOM 1245 C C . SER A 1 168 ? -27.434 -18.682 -21.112 1.00 46.50 168 SER A C 1
ATOM 1247 O O . SER A 1 168 ? -28.080 -19.427 -21.843 1.00 46.50 168 SER A O 1
ATOM 1249 N N . ARG A 1 169 ? -27.876 -18.391 -19.877 1.00 46.09 169 ARG A N 1
ATOM 1250 C CA . ARG A 1 169 ? -29.121 -18.976 -19.319 1.00 46.09 169 ARG A CA 1
ATOM 1251 C C . ARG A 1 169 ? -30.188 -17.972 -18.867 1.00 46.09 169 ARG A C 1
ATOM 1253 O O . ARG A 1 169 ? -31.082 -18.336 -18.112 1.00 46.09 169 ARG A O 1
ATOM 1260 N N . ARG A 1 170 ? -30.146 -16.725 -19.349 1.00 41.91 170 ARG A N 1
ATOM 1261 C CA . ARG A 1 170 ? -31.213 -15.721 -19.131 1.00 41.91 170 ARG A CA 1
ATOM 1262 C C . ARG A 1 170 ? -31.853 -15.251 -20.442 1.00 41.91 170 ARG A C 1
ATOM 1264 O O . ARG A 1 170 ? -32.010 -14.065 -20.688 1.00 41.91 170 ARG A O 1
ATOM 1271 N N . SER A 1 171 ? -32.226 -16.195 -21.298 1.00 45.84 171 SER A N 1
ATOM 1272 C CA . SER A 1 171 ? -33.128 -15.948 -22.433 1.00 45.84 171 SER A CA 1
ATOM 1273 C C . SER A 1 171 ? -34.019 -17.167 -22.647 1.00 45.84 171 SER A C 1
ATOM 1275 O O . SER A 1 171 ? -33.868 -17.881 -23.625 1.00 45.84 171 SER A O 1
ATOM 1277 N N . ALA A 1 172 ? -34.868 -17.461 -21.659 1.00 46.78 172 ALA A N 1
ATOM 1278 C CA . ALA A 1 172 ? -36.040 -18.335 -21.785 1.00 46.78 172 ALA A CA 1
ATOM 1279 C C . ALA A 1 172 ? -36.763 -18.404 -20.430 1.00 46.78 172 ALA A C 1
ATOM 1281 O O . ALA A 1 172 ? -36.599 -19.377 -19.698 1.00 46.78 172 ALA A O 1
ATOM 1282 N N . ARG A 1 173 ? -37.497 -17.348 -20.057 1.00 46.00 173 ARG A N 1
ATOM 1283 C CA . ARG A 1 173 ? -38.620 -17.384 -19.097 1.00 46.00 173 ARG A CA 1
ATOM 1284 C C . ARG A 1 173 ? -39.199 -15.977 -18.946 1.00 46.00 173 ARG A C 1
ATOM 1286 O O . ARG A 1 173 ? -39.044 -15.353 -17.913 1.00 46.00 173 ARG A O 1
ATOM 1293 N N . ASP A 1 174 ? -39.855 -15.504 -19.996 1.00 41.22 174 ASP A N 1
ATOM 1294 C CA . ASP A 1 174 ? -40.935 -14.526 -19.864 1.00 41.22 174 ASP A CA 1
ATOM 1295 C C . ASP A 1 174 ? -42.007 -14.921 -20.871 1.00 41.22 174 ASP A C 1
ATOM 1297 O O . ASP A 1 174 ? -41.887 -14.725 -22.077 1.00 41.22 174 ASP A O 1
ATOM 1301 N N . GLY A 1 175 ? -43.006 -15.625 -20.356 1.00 37.44 175 GLY A N 1
ATOM 1302 C CA . GLY A 1 175 ? -44.071 -16.211 -21.145 1.00 37.44 175 GLY A CA 1
ATOM 1303 C C . GLY A 1 175 ? -44.896 -17.156 -20.293 1.00 37.44 175 GLY A C 1
ATOM 1304 O O . GLY A 1 175 ? -44.742 -18.364 -20.426 1.00 37.44 175 GLY A O 1
ATOM 1305 N N . ALA A 1 176 ? -45.711 -16.605 -19.387 1.00 34.47 176 ALA A N 1
ATOM 1306 C CA . ALA A 1 176 ? -47.058 -17.104 -19.083 1.00 34.47 176 ALA A CA 1
ATOM 1307 C C . ALA A 1 176 ? -47.692 -16.390 -17.873 1.00 34.47 176 ALA A C 1
ATOM 1309 O O . ALA A 1 176 ? -47.192 -16.504 -16.759 1.00 34.47 176 ALA A O 1
ATOM 1310 N N . ALA A 1 177 ? -48.885 -15.832 -18.131 1.00 34.59 177 ALA A N 1
ATOM 1311 C CA . ALA A 1 177 ? -50.038 -15.699 -17.225 1.00 34.59 177 ALA A CA 1
ATOM 1312 C C . ALA A 1 177 ? -49.918 -14.665 -16.077 1.00 34.59 177 ALA A C 1
ATOM 1314 O O . ALA A 1 177 ? -48.870 -14.495 -15.481 1.00 34.59 177 ALA A O 1
ATOM 1315 N N . LYS A 1 178 ? -50.956 -13.938 -15.645 1.00 34.72 178 LYS A N 1
ATOM 1316 C CA . LYS A 1 178 ? -52.418 -14.005 -15.827 1.00 34.72 178 LYS A CA 1
ATOM 1317 C C . LYS A 1 178 ? -52.991 -12.722 -15.192 1.00 34.72 178 LYS A C 1
ATOM 1319 O O . LYS A 1 178 ? -52.473 -12.334 -14.153 1.00 34.72 178 LYS A O 1
ATOM 1324 N N . ALA A 1 179 ? -54.091 -12.156 -15.697 1.00 37.09 179 ALA A N 1
ATOM 1325 C CA . ALA A 1 179 ? -55.115 -11.527 -14.841 1.00 37.09 179 ALA A CA 1
ATOM 1326 C C . ALA A 1 179 ? -56.386 -11.177 -15.633 1.00 37.09 179 ALA A C 1
ATOM 1328 O O . ALA A 1 179 ? -56.497 -10.136 -16.271 1.00 37.09 179 ALA A O 1
ATOM 1329 N N . SER A 1 180 ? -57.359 -12.079 -15.547 1.00 41.28 180 SER A N 1
ATOM 1330 C CA . SER A 1 180 ? -58.786 -11.848 -15.765 1.00 41.28 180 SER A CA 1
ATOM 1331 C C . SER A 1 180 ? -59.418 -11.305 -14.477 1.00 41.28 180 SER A C 1
ATOM 1333 O O . SER A 1 180 ? -59.194 -11.889 -13.417 1.00 41.28 180 SER A O 1
ATOM 1335 N N . GLY A 1 181 ? -60.251 -10.266 -14.559 1.00 34.84 181 GLY A N 1
ATOM 1336 C CA . GLY A 1 181 ? -61.056 -9.775 -13.436 1.00 34.84 181 GLY A CA 1
ATOM 1337 C C . GLY A 1 181 ? -62.353 -9.136 -13.927 1.00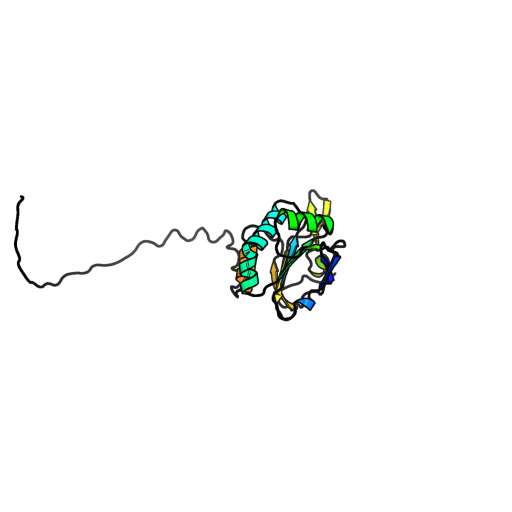 34.84 181 GLY A C 1
ATOM 1338 O O . GLY A 1 181 ? -62.323 -8.122 -14.618 1.00 34.84 181 GLY A O 1
ATOM 1339 N N . ALA A 1 182 ? -63.485 -9.758 -13.597 1.00 36.09 182 ALA A N 1
ATOM 1340 C CA . ALA A 1 182 ? -64.829 -9.323 -13.957 1.00 36.09 182 ALA A CA 1
ATOM 1341 C C . ALA A 1 182 ? -65.510 -8.538 -12.816 1.00 36.09 182 ALA A C 1
ATOM 1343 O O . ALA A 1 182 ? -65.460 -8.944 -11.661 1.00 36.09 182 ALA A O 1
ATOM 1344 N N . ALA A 1 183 ? -66.146 -7.431 -13.213 1.00 37.44 183 ALA A N 1
ATOM 1345 C CA . ALA A 1 183 ? -67.392 -6.795 -12.757 1.00 37.44 183 ALA A CA 1
ATOM 1346 C C . ALA A 1 183 ? -67.907 -6.926 -11.301 1.00 37.44 183 ALA A C 1
ATOM 1348 O O . ALA A 1 183 ? -68.227 -8.017 -10.850 1.00 37.44 183 ALA A O 1
ATOM 1349 N N . ALA A 1 184 ? -68.278 -5.778 -10.703 1.00 40.38 184 ALA A N 1
ATOM 1350 C CA . ALA A 1 184 ? -69.641 -5.509 -10.197 1.00 40.38 184 ALA A CA 1
ATOM 1351 C C . ALA A 1 184 ? -69.870 -4.015 -9.847 1.00 40.38 184 ALA A C 1
ATOM 1353 O O . ALA A 1 184 ? -68.952 -3.274 -9.523 1.00 40.38 184 ALA A O 1
ATOM 1354 N N . LYS A 1 185 ? -71.137 -3.595 -9.968 1.00 42.22 185 LYS A N 1
ATOM 1355 C CA . LYS A 1 185 ? -71.723 -2.236 -10.013 1.00 42.22 185 LYS A CA 1
ATOM 1356 C C . LYS A 1 185 ? -72.027 -1.626 -8.626 1.00 42.22 185 LYS A C 1
ATOM 1358 O O . LYS A 1 185 ? -72.485 -2.372 -7.772 1.00 42.22 185 LYS A O 1
ATOM 1363 N N . LYS A 1 186 ? -72.083 -0.281 -8.504 1.00 41.66 186 LYS A N 1
ATOM 1364 C CA . LYS A 1 186 ? -73.342 0.522 -8.365 1.00 41.66 186 LYS A CA 1
ATOM 1365 C C . LYS A 1 186 ? -73.125 2.037 -8.120 1.00 41.66 186 LYS A C 1
ATOM 1367 O O . LYS A 1 186 ? -72.511 2.434 -7.146 1.00 41.66 186 LYS A O 1
ATOM 1372 N N . LYS A 1 187 ? -73.773 2.821 -8.999 1.00 40.53 187 LYS A N 1
ATOM 1373 C CA . LYS A 1 187 ? -74.581 4.059 -8.834 1.00 40.53 187 LYS A CA 1
ATOM 1374 C C . LYS A 1 187 ? -74.236 5.126 -7.774 1.00 40.53 187 LYS A C 1
ATOM 1376 O O . LYS A 1 187 ? -74.444 4.889 -6.594 1.00 40.53 187 LYS A O 1
ATOM 1381 N N . ALA A 1 188 ? -74.053 6.362 -8.265 1.00 43.66 188 ALA A N 1
ATOM 1382 C CA . ALA A 1 188 ? -74.859 7.599 -8.066 1.00 43.66 188 ALA A CA 1
ATOM 1383 C C . ALA A 1 188 ? -73.945 8.821 -8.358 1.00 43.66 188 ALA A C 1
ATOM 1385 O O . ALA A 1 188 ? -72.746 8.698 -8.183 1.00 43.66 188 ALA A O 1
ATOM 1386 N N . SER A 1 189 ? -74.330 10.029 -8.778 1.00 47.12 189 SER A N 1
ATOM 1387 C CA . SER A 1 189 ? -75.483 10.621 -9.464 1.00 47.12 189 SER A CA 1
ATOM 1388 C C . SER A 1 189 ? -75.108 12.084 -9.803 1.00 47.12 189 SER A C 1
ATOM 1390 O O . SER A 1 189 ? -74.570 12.757 -8.937 1.00 47.12 189 SER A O 1
ATOM 1392 N N . ARG A 1 190 ? -75.457 12.552 -11.015 1.00 45.34 190 ARG A N 1
ATOM 1393 C CA . ARG A 1 190 ? -75.853 13.925 -11.450 1.00 45.34 190 ARG A CA 1
ATOM 1394 C C . ARG A 1 190 ? -75.050 15.176 -11.004 1.00 45.34 190 ARG A C 1
ATOM 1396 O O . ARG A 1 190 ? -75.029 15.523 -9.834 1.00 45.34 190 ARG A O 1
ATOM 1403 N N . GLY A 1 191 ? -74.662 15.996 -11.994 1.00 43.56 191 GLY A N 1
ATOM 1404 C CA . GLY A 1 191 ? -74.483 17.456 -11.850 1.00 43.56 191 GLY A CA 1
ATOM 1405 C C . GLY A 1 191 ? -73.584 18.077 -12.937 1.00 43.56 191 GLY A C 1
ATOM 1406 O O . GLY A 1 191 ? -72.384 18.135 -12.752 1.00 43.56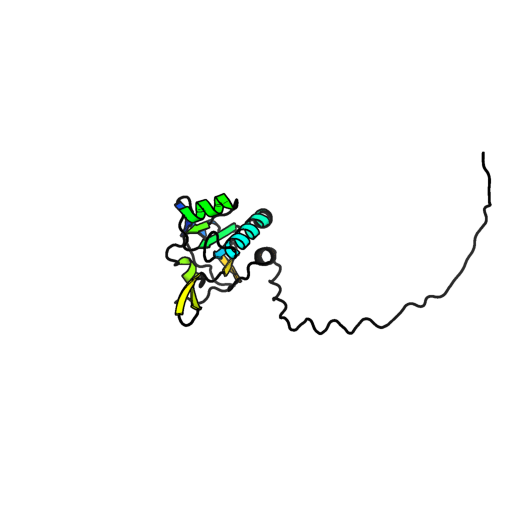 191 GLY A O 1
ATOM 1407 N N . LYS A 1 192 ? -74.067 18.271 -14.172 1.00 51.34 192 LYS A N 1
ATOM 1408 C CA . LYS A 1 192 ? -74.615 19.515 -14.776 1.00 51.34 192 LYS A CA 1
ATOM 1409 C C . LYS A 1 192 ? -73.555 20.404 -15.465 1.00 51.34 192 LYS A C 1
ATOM 1411 O O . LYS A 1 192 ? -72.632 20.907 -14.845 1.00 51.34 192 LYS A O 1
ATOM 1416 N N . GLN A 1 193 ? -73.760 20.583 -16.772 1.00 47.97 193 GLN A N 1
ATOM 1417 C CA . GLN A 1 193 ? -73.073 21.502 -17.684 1.00 47.97 193 GLN A CA 1
ATOM 1418 C C . GLN A 1 193 ? -73.260 22.974 -17.282 1.00 47.97 193 GLN A C 1
ATOM 1420 O O . GLN A 1 193 ? -74.345 23.364 -16.851 1.00 47.97 193 GLN A O 1
ATOM 1425 N N . GLY A 1 194 ? -72.245 23.795 -17.553 1.00 47.28 194 GLY A N 1
ATOM 1426 C CA . GLY A 1 194 ? -72.339 25.252 -17.594 1.00 47.28 194 GLY A CA 1
ATOM 1427 C C . GLY A 1 194 ? -71.272 25.810 -18.534 1.00 47.28 194 GLY A C 1
ATOM 1428 O O . GLY A 1 194 ? -70.091 25.533 -18.369 1.00 47.28 194 GLY A O 1
ATOM 1429 N N . ALA A 1 195 ? -71.713 26.530 -19.560 1.00 49.78 195 ALA A N 1
ATOM 1430 C CA . ALA A 1 195 ? -70.920 27.079 -20.652 1.00 49.78 195 ALA A CA 1
ATOM 1431 C C . ALA A 1 195 ? -70.726 28.605 -20.511 1.00 49.78 195 ALA A C 1
ATOM 1433 O O . ALA A 1 195 ? -71.487 29.243 -19.791 1.00 49.78 195 ALA A O 1
ATOM 1434 N N . ARG A 1 196 ? -69.828 29.157 -21.351 1.00 45.97 196 ARG A N 1
ATOM 1435 C CA . ARG A 1 196 ? -69.684 30.574 -21.788 1.00 45.97 196 ARG A CA 1
ATOM 1436 C C . ARG A 1 196 ? -68.983 31.522 -20.798 1.00 45.97 196 ARG A C 1
ATOM 1438 O O . ARG A 1 196 ? -69.397 31.674 -19.663 1.00 45.97 196 ARG A O 1
ATOM 1445 N N . ARG A 1 197 ? -67.814 32.062 -21.176 1.00 47.78 197 ARG A N 1
ATOM 1446 C CA . ARG A 1 197 ? -67.598 33.307 -21.959 1.00 47.78 197 ARG A CA 1
ATOM 1447 C C . ARG A 1 197 ? -68.226 34.546 -21.308 1.00 47.78 197 ARG A C 1
ATOM 1449 O O . ARG A 1 197 ? -69.421 34.779 -21.476 1.00 47.78 197 ARG A O 1
ATOM 1456 N N . LYS A 1 198 ? -67.370 35.378 -20.722 1.00 56.59 198 LYS A N 1
ATOM 1457 C CA . LYS A 1 198 ? -67.238 36.796 -21.063 1.00 56.59 198 LYS A CA 1
ATOM 1458 C C . LYS A 1 198 ? -65.756 37.131 -21.138 1.00 56.59 198 LYS A C 1
ATOM 1460 O O . LYS A 1 198 ? -64.997 36.455 -20.411 1.00 56.59 198 LYS A O 1
#

Mean predicted aligned error: 11.55 Å

Solvent-accessible surface area (backbone atoms only — not comparable to full-atom values): 12032 Å² total; per-residue (Å²): 135,82,70,75,64,45,62,74,36,72,52,76,84,54,73,32,34,31,47,86,65,52,73,51,42,62,75,82,43,64,70,29,36,35,37,44,32,39,40,66,50,82,89,34,73,66,45,44,50,44,50,48,49,46,41,77,43,39,66,69,32,52,77,67,56,36,46,59,38,40,37,29,51,55,51,36,72,54,45,47,52,48,34,63,75,68,63,47,89,58,55,47,31,35,33,69,82,41,60,62,36,46,61,54,52,26,50,37,82,42,76,55,96,90,42,76,45,75,43,56,40,32,26,40,37,35,28,37,34,86,46,26,19,70,39,68,45,67,78,57,62,57,85,68,40,58,60,50,54,52,38,41,76,73,70,41,74,76,74,74,74,82,60,95,80,70,82,84,77,83,84,84,87,86,86,79,88,85,88,87,85,83,89,88,87,84,90,89,80,92,86,81,90,88,83,83,89,132

pLDDT: mean 83.91, std 23.06, range [30.73, 98.88]

Secondary structure (DSSP, 8-state):
-PPPP-TTSBPPP-EEEBTTSPEEEGGGGTTS-EEEEE-S-TT-HHHHHHHHHHHHTHHHHHTTT-EEEEEES--HHHHHHHHHHHT--SEEEE-TT-HHHHHTT-EEEEEETTEEEEEEPPEEEEE-TTSBEEEEE-S--STTHHHHHHHHHTT--------TTSTTSSSS--------------------------

Sequence (198 aa):
MGGLVSAGDKAPAFALPTADGSIVRLKDFAGRPVVVYFYPKDNTSGCTQQACDFRDAAPRFADIDAVVLGISPDSASSHAKFAAKFGLPFQLLVDADHEVAEKYGAWAEKSMYGRKYFGIERSTFVIDGAGRIAAAWRKVKVPGHVAEVLATLKGASPAAKPTAKAASRRSARDGAAKASGAAAKKKASRGKQGARRK

Nearest PDB structures (foldseek):
  3gkm-assembly1_A  TM=9.593E-01  e=6.356E-20  Xanthomonas campestris pv. campestris
  5iph-assembly1_A  TM=9.420E-01  e=7.673E-20  Xanthomonas campestris pv. campestris str. ATCC 33913
  5imd-assembly1_A  TM=9.589E-01  e=1.848E-19  Xanthomonas campestris pv. campestris str. ATCC 33913
  5io2-assembly1_A  TM=9.497E-01  e=1.630E-19  Xanthomonas campestris pv. campestris str. ATCC 33913
  3gkn-assembly1_A  TM=9.088E-01  e=1.216E-18  Xanthomonas campestris pv. campestris

Radius of gyration: 27.61 Å; Cα contacts (8 Å, |Δi|>4): 306; chains: 1; bounding box: 91×57×41 Å

Foldseek 3Di:
DDDAAFFPAQQDWDWFAFLVRDIDTPVVLAQAKEKEKEDFDAPDPLVLLLQLLCQVCVVLCVVRRYAYEYEYQDHSVSRVCRCVVNVRPHTYTHPNVCPSCVSNVQWDWDDDPNDTDTTGFTKMFIAHSNRGTNGIDTNDDRPCVVVQVSCSSVVNDRDDPPDPPPPPPPPDDDDDDDDDDDDDDDDDDDDDDDDDDD